Protein AF-A0A443SLE8-F1 (afdb_monomer_lite)

Organism: NCBI:txid299467

Radius of gyration: 18.81 Å; chains: 1; bounding box: 43×38×58 Å

Sequence (211 aa):
MFSLLVCVKYISLFGVLVFLNLFGDYLLTLSPVNDKILAFRAVGDNATHGAIAAISWFMVSVLKHAPLFDKTSLTNCSLCLIFACIIDVDHFIAARSFNLKDAVRLNARPPLHCTSVILALILLMFIVAVFFVNLKVITISCLLFVAVITHHLRDALRRGLWIYPFTDELPITYSLYLCLLFVIPLFVFTVHEYFSKTSYELTNRIDNYIV

pLDDT: mean 94.29, std 5.64, range [54.34, 98.75]

Foldseek 3Di:
DDDPVLVVVLVVLLVVLVVLLVVLVVLCPDDCPDPVSLVSNVVSNLQSLLQLLLSLLLNLCSVVVHPVPDPVNNVLSNLLSVLLSVLLVLLCVQLVHPDSVSSVPDPDDRPSQQLQVQLVVLVVQCVVCLVVLPLVSVSVSLSNCSSSVLNNLSVLCPFAGHHPPPDGHHHDDPVNSSVCSSCSSVVSSVSSVVSVVVSVVVVVVVVVVVD

Structure (mmCIF, N/CA/C/O backbone):
data_AF-A0A443SLE8-F1
#
_entry.id   AF-A0A443SLE8-F1
#
loop_
_atom_site.group_PDB
_atom_site.id
_atom_site.type_symbol
_atom_site.label_atom_id
_atom_site.label_alt_id
_atom_site.label_comp_id
_atom_site.label_asym_id
_atom_site.label_entity_id
_atom_site.label_seq_id
_atom_site.pdbx_PDB_ins_code
_atom_site.Cartn_x
_atom_site.Cartn_y
_atom_site.Cartn_z
_atom_site.occupancy
_atom_site.B_iso_or_equiv
_atom_site.auth_seq_id
_atom_site.auth_comp_id
_atom_site.auth_asym_id
_atom_site.auth_atom_id
_atom_site.pdbx_PDB_model_num
ATOM 1 N N . MET A 1 1 ? -19.937 12.260 11.735 1.00 62.41 1 MET A N 1
ATOM 2 C CA . MET A 1 1 ? -19.756 13.307 10.705 1.00 62.41 1 MET A CA 1
ATOM 3 C C . MET A 1 1 ? -18.284 13.685 10.696 1.00 62.41 1 MET A C 1
ATOM 5 O O . MET A 1 1 ? -17.771 13.978 11.770 1.00 62.41 1 MET A O 1
ATOM 9 N N . PHE A 1 2 ? -17.587 13.605 9.557 1.00 82.00 2 PHE A N 1
ATOM 10 C CA . PHE A 1 2 ? -16.185 14.034 9.499 1.00 82.00 2 PHE A CA 1
ATOM 11 C C . PHE A 1 2 ? -16.097 15.544 9.722 1.00 82.00 2 PHE A C 1
ATOM 13 O O . PHE A 1 2 ? -16.915 16.300 9.199 1.00 82.00 2 PHE A O 1
ATOM 20 N N . SER A 1 3 ? -15.120 15.984 10.513 1.00 90.88 3 SER A N 1
ATOM 21 C CA . SER A 1 3 ? -14.863 17.414 10.662 1.00 90.88 3 SER A CA 1
ATOM 22 C C . SER A 1 3 ? -14.240 17.965 9.380 1.00 90.88 3 SER A C 1
ATOM 24 O O . SER A 1 3 ? -13.520 17.254 8.675 1.00 90.88 3 SER A O 1
ATOM 26 N N . LEU A 1 4 ? -14.460 19.254 9.102 1.00 91.75 4 LEU A N 1
ATOM 27 C CA . LEU A 1 4 ? -13.829 19.945 7.972 1.00 91.75 4 LEU A CA 1
ATOM 28 C C . LEU A 1 4 ? -12.306 19.727 7.959 1.00 91.75 4 LEU A C 1
ATOM 30 O O . LEU A 1 4 ? -11.719 19.478 6.912 1.00 91.75 4 LEU A O 1
ATOM 34 N N . LEU A 1 5 ? -11.679 19.737 9.139 1.00 92.31 5 LEU A N 1
ATOM 35 C CA . LEU A 1 5 ? -10.248 19.498 9.299 1.00 92.31 5 LEU A CA 1
ATOM 36 C C . LEU A 1 5 ? -9.814 18.096 8.834 1.00 92.31 5 LEU A C 1
ATOM 38 O O . LEU A 1 5 ? -8.750 17.966 8.231 1.00 92.31 5 LEU A O 1
ATOM 42 N N . VAL A 1 6 ? -10.607 17.051 9.099 1.00 93.88 6 VAL A N 1
ATOM 43 C CA . VAL A 1 6 ? -10.314 15.689 8.614 1.00 93.88 6 VAL A CA 1
ATOM 44 C C . VAL A 1 6 ? -10.419 15.629 7.096 1.00 93.88 6 VAL A C 1
ATOM 46 O O . VAL A 1 6 ? -9.511 15.100 6.459 1.00 93.88 6 VAL A O 1
ATOM 49 N N . CYS A 1 7 ? -11.458 16.232 6.512 1.00 94.69 7 CYS A N 1
ATOM 50 C CA . CYS A 1 7 ? -11.614 16.294 5.059 1.00 94.69 7 CYS A CA 1
ATOM 51 C C . CYS A 1 7 ? -10.432 17.010 4.393 1.00 94.69 7 CYS A C 1
ATOM 53 O O . CYS A 1 7 ? -9.876 16.493 3.427 1.00 94.69 7 CYS A O 1
ATOM 55 N N . VAL A 1 8 ? -9.998 18.153 4.940 1.00 96.06 8 VAL A N 1
ATOM 56 C CA . VAL A 1 8 ? -8.831 18.894 4.433 1.00 96.06 8 VAL A CA 1
ATOM 57 C C . VAL A 1 8 ? -7.575 18.025 4.485 1.00 96.06 8 VAL A C 1
ATOM 59 O O . VAL A 1 8 ? -6.920 17.862 3.461 1.00 96.06 8 VAL A O 1
ATOM 62 N N . LYS A 1 9 ? -7.268 17.398 5.630 1.00 95.62 9 LYS A N 1
ATOM 63 C CA . LYS A 1 9 ? -6.101 16.505 5.759 1.00 95.62 9 LYS A CA 1
ATOM 64 C C . LYS A 1 9 ? -6.155 15.343 4.765 1.00 95.62 9 LYS A C 1
ATOM 66 O O . LYS A 1 9 ? -5.145 15.035 4.139 1.00 95.62 9 LYS A O 1
ATOM 71 N N . TYR A 1 10 ? -7.320 14.718 4.609 1.00 96.69 10 TYR A N 1
ATOM 72 C CA . TYR A 1 10 ? -7.517 13.596 3.693 1.00 96.69 10 TYR A CA 1
ATOM 73 C C . TYR A 1 10 ? -7.272 14.000 2.233 1.00 96.69 10 TYR A C 1
ATOM 75 O O . TYR A 1 10 ? -6.515 13.338 1.526 1.00 96.69 10 TYR A O 1
ATOM 83 N N . ILE A 1 11 ? -7.854 15.124 1.801 1.00 97.50 11 ILE A N 1
ATOM 84 C CA . ILE A 1 11 ? -7.679 15.663 0.446 1.00 97.50 11 ILE A CA 1
ATOM 85 C C . ILE A 1 11 ? -6.221 16.078 0.210 1.00 97.50 11 ILE A C 1
ATOM 87 O O . ILE A 1 11 ? -5.668 15.779 -0.847 1.00 97.50 11 ILE A O 1
ATOM 91 N N . SER A 1 12 ? -5.567 16.713 1.188 1.00 97.44 12 SER A N 1
ATOM 92 C CA . SER A 1 12 ? -4.149 17.072 1.083 1.00 97.44 12 SER A CA 1
ATOM 93 C C . SER A 1 12 ? -3.258 15.840 0.915 1.00 97.44 12 SER A C 1
ATOM 95 O O . SER A 1 12 ? -2.402 15.831 0.033 1.00 97.44 12 SER A O 1
ATOM 97 N N . LEU A 1 13 ? -3.474 14.782 1.705 1.00 97.62 13 LEU A N 1
ATOM 98 C CA . LEU A 1 13 ? -2.724 13.527 1.576 1.00 97.62 13 LEU A CA 1
ATOM 99 C C . LEU A 1 13 ? -2.976 12.837 0.234 1.00 97.62 13 LEU A C 1
ATOM 101 O O . LEU A 1 13 ? -2.036 12.329 -0.375 1.00 97.62 13 LEU A O 1
ATOM 105 N N . PHE A 1 14 ? -4.209 12.878 -0.271 1.00 98.38 14 PHE A N 1
ATOM 106 C CA . PHE A 1 14 ? -4.501 12.391 -1.614 1.00 98.38 14 PHE A CA 1
ATOM 107 C C . PHE A 1 14 ? -3.754 13.191 -2.693 1.00 98.38 14 PHE A C 1
ATOM 109 O O . PHE A 1 14 ? -3.189 12.602 -3.611 1.00 98.38 14 PHE A O 1
ATOM 116 N N . GLY A 1 15 ? -3.659 14.517 -2.555 1.00 98.38 15 GLY A N 1
ATOM 117 C CA . GLY A 1 15 ? -2.821 15.346 -3.428 1.00 98.38 15 GLY A CA 1
ATOM 118 C C . GLY A 1 15 ? -1.345 14.924 -3.413 1.00 98.38 15 GLY A C 1
ATOM 119 O O . GLY A 1 15 ? -0.716 14.847 -4.469 1.00 98.38 15 GLY A O 1
ATOM 120 N N . VAL A 1 16 ? -0.807 14.567 -2.239 1.00 98.19 16 VAL A N 1
ATOM 121 C CA . VAL A 1 16 ? 0.555 14.014 -2.110 1.00 98.19 16 VAL A CA 1
ATOM 122 C C . VAL A 1 16 ? 0.681 12.663 -2.823 1.00 98.19 16 VAL A C 1
ATOM 124 O O . VAL A 1 16 ? 1.673 12.447 -3.518 1.00 98.19 16 VAL A O 1
ATOM 127 N N . LEU A 1 17 ? -0.315 11.774 -2.720 1.00 97.69 17 LEU A N 1
ATOM 128 C CA . LEU A 1 17 ? -0.326 10.507 -3.465 1.00 97.69 17 LEU A CA 1
ATOM 129 C C . LEU A 1 17 ? -0.305 10.728 -4.979 1.00 97.69 17 LEU A C 1
ATOM 131 O O . LEU A 1 17 ? 0.437 10.041 -5.681 1.00 97.69 17 LEU A O 1
ATOM 135 N N . VAL A 1 18 ? -1.090 11.679 -5.492 1.00 97.94 18 VAL A N 1
ATOM 136 C CA . VAL A 1 18 ? -1.093 12.017 -6.924 1.00 97.94 18 VAL A CA 1
ATOM 137 C C . VAL A 1 18 ? 0.287 12.510 -7.355 1.00 97.94 18 VAL A C 1
ATOM 139 O O . VAL A 1 18 ? 0.823 12.029 -8.351 1.00 97.94 18 VAL A O 1
ATOM 142 N N . PHE A 1 19 ? 0.892 13.418 -6.586 1.00 97.69 19 PHE A N 1
ATOM 143 C CA . PHE A 1 19 ? 2.236 13.918 -6.873 1.00 97.69 19 PHE A CA 1
ATOM 144 C C . PHE A 1 19 ? 3.287 12.798 -6.881 1.00 97.69 19 PHE A C 1
ATOM 146 O O . PHE A 1 19 ? 4.071 12.704 -7.823 1.00 97.69 19 PHE A O 1
ATOM 153 N N . LEU A 1 20 ? 3.284 11.923 -5.870 1.00 96.69 20 LEU A N 1
ATOM 154 C CA . LEU A 1 20 ? 4.219 10.797 -5.786 1.00 96.69 20 LEU A CA 1
ATOM 155 C C . LEU A 1 20 ? 4.063 9.822 -6.949 1.00 96.69 20 LEU A C 1
ATOM 157 O O . LEU A 1 20 ? 5.065 9.333 -7.461 1.00 96.69 20 LEU A O 1
ATOM 161 N N . ASN A 1 21 ? 2.830 9.574 -7.392 1.00 95.19 21 ASN A N 1
ATOM 162 C CA . ASN A 1 21 ? 2.582 8.744 -8.565 1.00 95.19 21 ASN A CA 1
ATOM 163 C C . ASN A 1 21 ? 3.185 9.347 -9.828 1.00 95.19 21 ASN A C 1
ATOM 165 O O . ASN A 1 21 ? 3.953 8.674 -10.508 1.00 95.19 21 ASN A O 1
ATOM 169 N N . LEU A 1 22 ? 2.908 10.625 -10.095 1.00 96.44 22 LEU A N 1
ATOM 170 C CA . LEU A 1 22 ? 3.474 11.326 -11.248 1.00 96.44 22 LEU A CA 1
ATOM 171 C C . LEU A 1 22 ? 5.007 11.345 -11.202 1.00 96.44 22 LEU A C 1
ATOM 173 O O . LEU A 1 22 ? 5.662 11.175 -12.229 1.00 96.44 22 LEU A O 1
ATOM 177 N N . PHE A 1 23 ? 5.585 11.522 -10.013 1.00 95.50 23 PHE A N 1
ATOM 178 C CA . PHE A 1 23 ? 7.030 11.480 -9.825 1.00 95.50 23 PHE A CA 1
ATOM 179 C C . PHE A 1 23 ? 7.611 10.084 -10.092 1.00 95.50 23 PHE A C 1
ATOM 181 O O . PHE A 1 23 ? 8.580 9.967 -10.840 1.00 95.50 23 PHE A O 1
ATOM 188 N N . GLY A 1 24 ? 7.015 9.025 -9.538 1.00 95.81 24 GLY A N 1
ATOM 189 C CA . GLY A 1 24 ? 7.440 7.648 -9.797 1.00 95.81 24 GLY A CA 1
ATOM 190 C C . GLY A 1 24 ? 7.325 7.275 -11.277 1.00 95.81 24 GLY A C 1
ATOM 191 O O . GLY A 1 24 ? 8.238 6.678 -11.844 1.00 95.81 24 GLY A O 1
ATOM 192 N N . ASP A 1 25 ? 6.251 7.704 -11.939 1.00 95.12 25 ASP A N 1
ATOM 193 C CA . ASP A 1 25 ? 6.052 7.489 -13.375 1.00 95.12 25 ASP A CA 1
ATOM 194 C C . ASP A 1 25 ? 7.114 8.226 -14.197 1.00 95.12 25 ASP A C 1
ATOM 196 O O . ASP A 1 25 ? 7.692 7.650 -15.120 1.00 95.12 25 ASP A O 1
ATOM 200 N N . TYR A 1 26 ? 7.458 9.459 -13.812 1.00 94.62 26 TYR A N 1
ATOM 201 C CA . TYR A 1 26 ? 8.565 10.192 -14.419 1.00 94.62 26 TYR A CA 1
ATOM 202 C C . TYR A 1 26 ? 9.897 9.440 -14.285 1.00 94.62 26 TYR A C 1
ATOM 204 O O . TYR A 1 26 ? 10.611 9.299 -15.281 1.00 94.62 26 TYR A O 1
ATOM 212 N N . LEU A 1 27 ? 10.221 8.883 -13.109 1.00 93.56 27 LEU A N 1
ATOM 213 C CA . LEU A 1 27 ? 11.439 8.078 -12.930 1.00 93.56 27 LEU A CA 1
ATOM 214 C C . LEU A 1 27 ? 11.497 6.904 -13.913 1.00 93.56 27 LEU A C 1
ATOM 216 O O . LEU A 1 27 ? 12.553 6.606 -14.474 1.00 93.56 27 LEU A O 1
ATOM 220 N N . LEU A 1 28 ? 10.361 6.264 -14.178 1.00 92.75 28 LEU A N 1
ATOM 221 C CA . LEU A 1 28 ? 10.275 5.140 -15.104 1.00 92.75 28 LEU A CA 1
ATOM 222 C C . LEU A 1 28 ? 10.485 5.534 -16.569 1.00 92.75 28 LEU A C 1
ATOM 224 O O . LEU A 1 28 ? 10.918 4.675 -17.342 1.00 92.75 28 LEU A O 1
ATOM 228 N N . THR A 1 29 ? 10.252 6.795 -16.944 1.00 93.19 29 THR A N 1
ATOM 229 C CA . THR A 1 29 ? 10.525 7.295 -18.308 1.00 93.19 29 THR A CA 1
ATOM 230 C C . THR A 1 29 ? 12.016 7.452 -18.616 1.00 93.19 29 THR A C 1
ATOM 232 O O . THR A 1 29 ? 12.399 7.523 -19.784 1.00 93.19 29 THR A O 1
ATOM 235 N N . LEU A 1 30 ? 12.879 7.468 -17.595 1.00 91.31 30 LEU A N 1
ATOM 236 C CA . LEU A 1 30 ? 14.323 7.573 -17.783 1.00 91.31 30 LEU A CA 1
ATOM 237 C C . LEU A 1 30 ? 14.855 6.343 -18.538 1.00 91.31 30 LEU A C 1
ATOM 239 O O . LEU A 1 30 ? 14.606 5.200 -18.154 1.00 91.31 30 LEU A O 1
ATOM 243 N N . SER A 1 31 ? 15.621 6.559 -19.608 1.00 88.44 31 SER A N 1
ATOM 244 C CA . SER A 1 31 ? 16.210 5.455 -20.376 1.00 88.44 31 SER A CA 1
ATOM 245 C C . SER A 1 31 ? 17.274 4.716 -19.544 1.00 88.44 31 SER A C 1
ATOM 247 O O . SER A 1 31 ? 18.153 5.372 -18.979 1.00 88.44 31 SER A O 1
ATOM 249 N N . PRO A 1 32 ? 17.257 3.370 -19.452 1.00 87.06 32 PRO A N 1
ATOM 250 C CA . PRO A 1 32 ? 18.233 2.592 -18.685 1.00 87.06 32 PRO A CA 1
ATOM 251 C C . PRO A 1 32 ? 19.562 2.451 -19.441 1.00 87.06 32 PRO A C 1
ATOM 253 O O . PRO A 1 32 ? 19.997 1.348 -19.764 1.00 87.06 32 PRO A O 1
ATOM 256 N N . VAL A 1 33 ? 20.217 3.576 -19.730 1.00 90.00 33 VAL A N 1
ATOM 257 C CA . VAL A 1 33 ? 21.470 3.631 -20.507 1.00 90.00 33 VAL A CA 1
ATOM 258 C C . VAL A 1 33 ? 22.644 2.951 -19.797 1.00 90.00 33 VAL A C 1
ATOM 260 O O . VAL A 1 33 ? 23.622 2.579 -20.436 1.00 90.00 33 VAL A O 1
ATOM 263 N N . ASN A 1 34 ? 22.567 2.792 -18.474 1.00 93.00 34 ASN A N 1
ATOM 264 C CA . ASN A 1 34 ? 23.550 2.069 -17.678 1.00 93.00 34 ASN A CA 1
ATOM 265 C C . ASN A 1 34 ? 22.921 1.462 -16.413 1.00 93.00 34 ASN A C 1
ATOM 267 O O . ASN A 1 34 ? 21.786 1.770 -16.039 1.00 93.00 34 ASN A O 1
ATOM 271 N N . ASP A 1 35 ? 23.708 0.638 -15.726 1.00 91.62 35 ASP A N 1
ATOM 272 C CA . ASP A 1 35 ? 23.292 -0.107 -14.534 1.00 91.62 35 ASP A CA 1
ATOM 273 C C . ASP A 1 35 ? 22.887 0.795 -13.365 1.00 91.62 35 ASP A C 1
ATOM 275 O O . ASP A 1 35 ? 21.994 0.441 -12.600 1.00 91.62 35 ASP A O 1
ATOM 279 N N . LYS A 1 36 ? 23.501 1.978 -13.238 1.00 92.38 36 LYS A N 1
ATOM 280 C CA . LYS A 1 36 ? 23.163 2.936 -12.176 1.00 92.38 36 LYS A CA 1
ATOM 281 C C . LYS A 1 36 ? 21.778 3.531 -12.399 1.00 92.38 36 LYS A C 1
ATOM 283 O O . LYS A 1 36 ? 21.006 3.634 -11.453 1.00 92.38 36 LYS A O 1
ATOM 288 N N . ILE A 1 37 ? 21.448 3.889 -13.640 1.00 93.12 37 ILE A N 1
ATOM 289 C CA . ILE A 1 37 ? 20.122 4.414 -13.986 1.00 93.12 37 ILE A CA 1
ATOM 290 C C . ILE A 1 37 ? 19.073 3.303 -13.876 1.00 93.12 37 ILE A C 1
ATOM 292 O O . ILE A 1 37 ? 17.988 3.550 -13.361 1.00 93.12 37 ILE A O 1
ATOM 296 N N . LEU A 1 38 ? 19.399 2.068 -14.274 1.00 93.62 38 LEU A N 1
ATOM 297 C CA . LEU A 1 38 ? 18.521 0.916 -14.052 1.00 93.62 38 LEU A CA 1
ATOM 298 C C . LEU A 1 38 ? 18.224 0.703 -12.558 1.00 93.62 38 LEU A C 1
ATOM 300 O O . LEU A 1 38 ? 17.063 0.545 -12.188 1.00 93.62 38 LEU A O 1
ATOM 304 N N . ALA A 1 39 ? 19.253 0.758 -11.707 1.00 93.75 39 ALA A N 1
ATOM 305 C CA . ALA A 1 39 ? 19.104 0.678 -10.257 1.00 93.75 39 ALA A CA 1
ATOM 306 C C . ALA A 1 39 ? 18.272 1.818 -9.687 1.00 93.75 39 ALA A C 1
ATOM 308 O O . ALA A 1 39 ? 17.357 1.573 -8.907 1.00 93.75 39 ALA A O 1
ATOM 309 N N . PHE A 1 40 ? 18.530 3.047 -10.122 1.00 94.69 40 PHE A N 1
ATOM 310 C CA . PHE A 1 40 ? 17.763 4.204 -9.686 1.00 94.69 40 PHE A CA 1
ATOM 311 C C . PHE A 1 40 ? 16.276 4.084 -10.042 1.00 94.69 40 PHE A C 1
ATOM 313 O O . PHE A 1 40 ? 15.428 4.373 -9.204 1.00 94.69 40 PHE A O 1
ATOM 320 N N . ARG A 1 41 ? 15.953 3.588 -11.244 1.00 95.00 41 ARG A N 1
ATOM 321 C CA . ARG A 1 41 ? 14.569 3.322 -11.665 1.00 95.00 41 ARG A CA 1
ATOM 322 C C . ARG A 1 41 ? 13.908 2.255 -10.803 1.00 95.00 41 ARG A C 1
ATOM 324 O O . ARG A 1 41 ? 12.826 2.497 -10.290 1.00 95.00 41 ARG A O 1
ATOM 331 N N . ALA A 1 42 ? 14.558 1.105 -10.630 1.00 94.62 42 ALA A N 1
ATOM 332 C CA . ALA A 1 42 ? 13.991 -0.011 -9.874 1.00 94.62 42 ALA A CA 1
ATOM 333 C C . ALA A 1 42 ? 13.798 0.335 -8.388 1.00 94.62 42 ALA A C 1
ATOM 335 O O . ALA A 1 42 ? 12.739 0.087 -7.822 1.00 94.62 42 ALA A O 1
ATOM 336 N N . VAL A 1 43 ? 14.797 0.968 -7.765 1.00 95.62 43 VAL A N 1
ATOM 337 C CA . VAL A 1 43 ? 14.707 1.428 -6.371 1.00 95.62 43 VAL A CA 1
ATOM 338 C C . VAL A 1 43 ? 13.670 2.539 -6.234 1.00 95.62 43 VAL A C 1
ATOM 340 O O . VAL A 1 43 ? 12.914 2.542 -5.269 1.00 95.62 43 VAL A O 1
ATOM 343 N N . GLY A 1 44 ? 13.614 3.468 -7.190 1.00 96.81 44 GLY A N 1
ATOM 344 C CA . GLY A 1 44 ? 12.642 4.558 -7.199 1.00 96.81 44 GLY A CA 1
ATOM 345 C C . GLY A 1 44 ? 11.200 4.075 -7.346 1.00 96.81 44 GLY A C 1
ATOM 346 O O . GLY A 1 44 ? 10.324 4.566 -6.636 1.00 96.81 44 GLY A O 1
ATOM 347 N N . ASP A 1 45 ? 10.950 3.092 -8.212 1.00 96.12 45 ASP A N 1
ATOM 348 C CA . ASP A 1 45 ? 9.619 2.503 -8.387 1.00 96.12 45 ASP A CA 1
ATOM 349 C C . ASP A 1 45 ? 9.190 1.753 -7.121 1.00 96.12 45 ASP A C 1
ATOM 351 O O . ASP A 1 45 ? 8.145 2.065 -6.552 1.00 96.12 45 ASP A O 1
ATOM 355 N N . ASN A 1 46 ? 10.055 0.886 -6.580 1.00 97.81 46 ASN A N 1
ATOM 356 C CA . ASN A 1 46 ? 9.779 0.163 -5.336 1.00 97.81 46 ASN A CA 1
ATOM 357 C C . ASN A 1 46 ? 9.554 1.122 -4.143 1.00 97.81 46 ASN A C 1
ATOM 359 O O . ASN A 1 46 ? 8.590 1.002 -3.385 1.00 97.81 46 ASN A O 1
ATOM 363 N N . ALA A 1 47 ? 10.377 2.170 -4.020 1.00 98.19 47 ALA A N 1
ATOM 364 C CA . ALA A 1 47 ? 10.173 3.215 -3.016 1.00 98.19 47 ALA A CA 1
ATOM 365 C C . ALA A 1 47 ? 8.840 3.960 -3.211 1.00 98.19 47 ALA A C 1
ATOM 367 O O . ALA A 1 47 ? 8.205 4.343 -2.225 1.00 98.19 47 ALA A O 1
ATOM 368 N N . THR A 1 48 ? 8.391 4.138 -4.458 1.00 98.25 48 THR A N 1
ATOM 369 C CA . THR A 1 48 ? 7.084 4.730 -4.771 1.00 98.25 48 THR A CA 1
ATOM 370 C C . THR A 1 48 ? 5.946 3.817 -4.310 1.00 98.25 48 THR A C 1
ATOM 372 O O . THR A 1 48 ? 5.029 4.306 -3.647 1.00 98.25 48 THR A O 1
ATOM 375 N N . HIS A 1 49 ? 6.023 2.503 -4.559 1.00 98.38 49 HIS A N 1
ATOM 376 C CA . HIS A 1 49 ? 5.060 1.527 -4.024 1.00 98.38 49 HIS A CA 1
ATOM 377 C C . HIS A 1 49 ? 4.981 1.600 -2.492 1.00 98.38 49 HIS A C 1
ATOM 379 O O . HIS A 1 49 ? 3.893 1.759 -1.927 1.00 98.38 49 HIS A O 1
ATOM 385 N N . GLY A 1 50 ? 6.136 1.579 -1.821 1.00 98.62 50 GLY A N 1
ATOM 386 C CA . GLY A 1 50 ? 6.231 1.718 -0.368 1.00 98.62 50 GLY A CA 1
ATOM 387 C C . GLY A 1 50 ? 5.614 3.016 0.163 1.00 98.62 50 GLY A C 1
ATOM 388 O O . GLY A 1 50 ? 4.822 2.996 1.110 1.00 98.62 50 GLY A O 1
ATOM 389 N N . ALA A 1 51 ? 5.935 4.153 -0.457 1.00 98.69 51 ALA A N 1
ATOM 390 C CA . ALA A 1 51 ? 5.426 5.460 -0.047 1.00 98.69 51 ALA A CA 1
ATOM 391 C C . ALA A 1 51 ? 3.904 5.577 -0.229 1.00 98.69 51 ALA A C 1
ATOM 393 O O . ALA A 1 51 ? 3.217 6.077 0.666 1.00 98.69 51 ALA A O 1
ATOM 394 N N . ILE A 1 52 ? 3.365 5.081 -1.349 1.00 98.62 52 ILE A N 1
ATOM 395 C CA . ILE A 1 52 ? 1.919 5.072 -1.610 1.00 98.62 52 ILE A CA 1
ATOM 396 C C . ILE A 1 52 ? 1.190 4.250 -0.546 1.00 98.62 52 ILE A C 1
ATOM 398 O O . ILE A 1 52 ? 0.202 4.730 0.018 1.00 98.62 52 ILE A O 1
ATOM 402 N N . ALA A 1 53 ? 1.681 3.052 -0.223 1.00 98.69 53 ALA A N 1
ATOM 403 C CA . ALA A 1 53 ? 1.080 2.205 0.804 1.00 98.69 53 ALA A CA 1
ATOM 404 C C . ALA A 1 53 ? 1.124 2.863 2.195 1.00 98.69 53 ALA A C 1
ATOM 406 O O . ALA A 1 53 ? 0.120 2.874 2.916 1.00 98.69 53 ALA A O 1
ATOM 407 N N . ALA A 1 54 ? 2.263 3.459 2.563 1.00 98.69 54 ALA A N 1
ATOM 408 C CA . ALA A 1 54 ? 2.438 4.148 3.840 1.00 98.69 54 ALA A CA 1
ATOM 409 C C . ALA A 1 54 ? 1.481 5.337 3.995 1.00 98.69 54 ALA A C 1
ATOM 411 O O . ALA A 1 54 ? 0.805 5.467 5.016 1.00 98.69 54 ALA A O 1
ATOM 412 N N . ILE A 1 55 ? 1.385 6.188 2.970 1.00 98.38 55 ILE A N 1
ATOM 413 C CA . ILE A 1 55 ? 0.500 7.359 2.983 1.00 98.38 55 ILE A CA 1
ATOM 414 C C . ILE A 1 55 ? -0.967 6.930 2.942 1.00 98.38 55 ILE A C 1
ATOM 416 O O . ILE A 1 55 ? -1.787 7.517 3.648 1.00 98.38 55 ILE A O 1
ATOM 420 N N . SER A 1 56 ? -1.299 5.870 2.202 1.00 98.50 56 SER A N 1
ATOM 421 C CA . SER A 1 56 ? -2.651 5.300 2.193 1.00 98.50 56 SER A CA 1
ATOM 422 C C . SER A 1 56 ? -3.075 4.845 3.591 1.00 98.50 56 SER A C 1
ATOM 424 O O . SER A 1 56 ? -4.200 5.112 4.011 1.00 98.50 56 SER A O 1
ATOM 426 N N . TRP A 1 57 ? -2.175 4.234 4.371 1.00 98.38 57 TRP A N 1
ATOM 427 C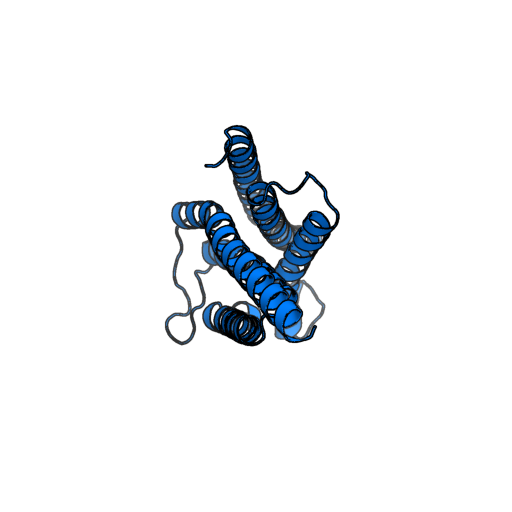 CA . TRP A 1 57 ? -2.475 3.942 5.774 1.00 98.38 57 TRP A CA 1
ATOM 428 C C . TRP A 1 57 ? -2.518 5.197 6.648 1.00 98.38 57 TRP A C 1
ATOM 430 O O . TRP A 1 57 ? -3.369 5.313 7.529 1.00 98.38 57 TRP A O 1
ATOM 440 N N . PHE A 1 58 ? -1.656 6.180 6.394 1.00 97.88 58 PHE A N 1
ATOM 441 C CA . PHE A 1 58 ? -1.705 7.443 7.124 1.00 97.88 58 PHE A CA 1
ATOM 442 C C . PHE A 1 58 ? -3.056 8.155 6.951 1.00 97.88 58 PHE A C 1
ATOM 444 O O . PHE A 1 58 ? -3.588 8.723 7.906 1.00 97.88 58 PHE A O 1
ATOM 451 N N . MET A 1 59 ? -3.669 8.041 5.770 1.00 97.94 59 MET A N 1
ATOM 452 C CA . MET A 1 59 ? -5.039 8.489 5.519 1.00 97.94 59 MET A CA 1
ATOM 453 C C . MET A 1 59 ? -6.059 7.736 6.390 1.00 97.94 59 MET A C 1
ATOM 455 O O . MET A 1 59 ? -6.944 8.375 6.959 1.00 97.94 59 MET A O 1
ATOM 459 N N . VAL A 1 60 ? -5.906 6.420 6.593 1.00 97.62 60 VAL A N 1
ATOM 460 C CA . VAL A 1 60 ? -6.720 5.648 7.559 1.00 97.62 60 VAL A CA 1
ATOM 461 C C . VAL A 1 60 ? -6.558 6.199 8.981 1.00 97.62 60 VAL A C 1
ATOM 463 O O . VAL A 1 60 ? -7.549 6.377 9.688 1.00 97.62 60 VAL A O 1
ATOM 466 N N . SER A 1 61 ? -5.333 6.512 9.410 1.00 96.25 61 SER A N 1
ATOM 467 C CA . SER A 1 61 ? -5.077 7.099 10.734 1.00 96.25 61 SER A CA 1
ATOM 468 C C . SER A 1 61 ? -5.736 8.474 10.907 1.00 96.25 61 SER A C 1
ATOM 470 O O . SER A 1 61 ? -6.303 8.756 11.964 1.00 96.25 61 SER A O 1
ATOM 472 N N . VAL A 1 62 ? -5.727 9.313 9.863 1.00 95.50 62 VAL A N 1
ATOM 473 C CA . VAL A 1 62 ? -6.433 10.606 9.855 1.00 95.50 62 VAL A CA 1
ATOM 474 C C . VAL A 1 62 ? -7.943 10.419 10.029 1.00 95.50 62 VAL A C 1
ATOM 476 O O . VAL A 1 62 ? -8.553 11.150 10.811 1.00 95.50 62 VAL A O 1
ATOM 479 N N . LEU A 1 63 ? -8.540 9.429 9.357 1.00 95.56 63 LEU A N 1
ATOM 480 C CA . LEU A 1 63 ? -9.969 9.110 9.489 1.00 95.56 63 LEU A CA 1
ATOM 481 C C . LEU A 1 63 ? -10.332 8.613 10.896 1.00 95.56 63 LEU A C 1
ATOM 483 O O . LEU A 1 63 ? -11.413 8.920 11.394 1.00 95.56 63 LEU A O 1
ATOM 487 N N . LYS A 1 64 ? -9.411 7.913 11.568 1.00 93.50 64 LYS A N 1
ATOM 488 C CA . LYS A 1 64 ? -9.548 7.484 12.973 1.00 93.50 64 LYS A CA 1
ATOM 489 C C . LYS A 1 64 ? -9.374 8.608 13.991 1.00 93.50 64 LYS A C 1
ATOM 491 O O . LYS A 1 64 ? -9.415 8.343 15.188 1.00 93.50 64 LYS A O 1
ATOM 496 N N . HIS A 1 65 ? -9.144 9.844 13.543 1.00 91.00 65 HIS A N 1
ATOM 497 C CA . HIS A 1 65 ? -8.797 10.969 14.412 1.00 91.00 65 HIS A CA 1
ATOM 498 C C . HIS A 1 65 ? -7.556 10.705 15.282 1.00 91.00 65 HIS A C 1
ATOM 500 O O . HIS A 1 65 ? -7.395 11.321 16.338 1.00 91.00 65 HIS A O 1
ATOM 506 N N . ALA A 1 66 ? -6.665 9.812 14.842 1.00 84.19 66 ALA A N 1
ATOM 507 C CA . ALA A 1 66 ? -5.431 9.545 15.558 1.00 84.19 66 ALA A CA 1
ATOM 508 C C . ALA A 1 66 ? -4.551 10.813 15.565 1.00 84.19 66 ALA A C 1
ATOM 510 O O . ALA A 1 66 ? -4.529 11.553 14.568 1.00 84.19 66 ALA A O 1
ATOM 511 N N . PRO A 1 67 ? -3.832 11.104 16.665 1.00 84.19 67 PRO A N 1
ATOM 512 C CA . PRO A 1 67 ? -2.865 12.191 16.682 1.00 84.19 67 PRO A CA 1
ATOM 513 C C . PRO A 1 67 ? -1.863 12.039 15.534 1.00 84.19 67 PRO A C 1
ATOM 515 O O . PRO A 1 67 ? -1.412 10.940 15.217 1.00 84.19 67 PRO A O 1
ATOM 518 N N . LEU A 1 68 ? -1.500 13.155 14.899 1.00 77.69 68 LEU A N 1
ATOM 519 C CA . LEU A 1 68 ? -0.463 13.121 13.872 1.00 77.69 68 LEU A CA 1
ATOM 520 C C . LEU A 1 68 ? 0.823 12.578 14.505 1.00 77.69 68 LEU A C 1
ATOM 522 O O . LEU A 1 68 ? 1.243 13.067 15.551 1.00 77.69 68 LEU A O 1
ATOM 526 N N . PHE A 1 69 ? 1.434 11.590 13.853 1.00 83.81 69 PHE A N 1
ATOM 527 C CA . PHE A 1 69 ? 2.683 10.964 14.293 1.00 83.81 69 PHE A CA 1
ATOM 528 C C . PHE A 1 69 ? 2.600 10.199 15.626 1.00 83.81 69 PHE A C 1
ATOM 530 O O . PHE A 1 69 ? 3.621 10.015 16.288 1.00 83.81 69 PHE A O 1
ATOM 537 N N . ASP A 1 70 ? 1.423 9.699 16.022 1.00 91.94 70 ASP A N 1
ATOM 538 C CA . ASP A 1 70 ? 1.367 8.736 17.124 1.00 91.94 70 ASP A CA 1
ATOM 539 C C . ASP A 1 70 ? 2.143 7.448 16.778 1.00 91.94 70 ASP A C 1
ATOM 541 O O . ASP A 1 70 ? 2.247 7.038 15.616 1.00 91.94 70 ASP A O 1
ATOM 545 N N . LYS A 1 71 ? 2.697 6.791 17.804 1.00 94.06 71 LYS A N 1
ATOM 546 C CA . LYS A 1 71 ? 3.565 5.614 17.638 1.00 94.06 71 LYS A CA 1
ATOM 547 C C . LYS A 1 71 ? 2.884 4.481 16.866 1.00 94.06 71 LYS A C 1
ATOM 549 O O . LYS A 1 71 ? 3.544 3.807 16.074 1.00 94.06 71 LYS A O 1
ATOM 554 N N . THR A 1 72 ? 1.592 4.252 17.089 1.00 93.62 72 THR A N 1
ATOM 555 C CA . THR A 1 72 ? 0.845 3.169 16.439 1.00 93.62 72 THR A CA 1
ATOM 556 C C . THR A 1 72 ? 0.627 3.484 14.966 1.00 93.62 72 THR A C 1
ATOM 558 O O . THR A 1 72 ? 0.880 2.628 14.119 1.00 93.62 72 THR A O 1
ATOM 561 N N . SER A 1 73 ? 0.227 4.715 14.641 1.00 93.81 73 SER A N 1
ATOM 562 C CA . SER A 1 73 ? 0.111 5.182 13.258 1.00 93.81 73 SER A CA 1
ATOM 563 C C . SER A 1 73 ? 1.447 5.095 12.526 1.00 93.81 73 SER A C 1
ATOM 565 O O . SER A 1 73 ? 1.502 4.493 11.458 1.00 93.81 73 SER A O 1
ATOM 567 N N . LEU A 1 74 ? 2.542 5.573 13.127 1.00 96.12 74 LEU A N 1
ATOM 568 C CA . LEU A 1 74 ? 3.881 5.471 12.536 1.00 96.12 74 LEU A CA 1
ATOM 569 C C . LEU A 1 74 ? 4.314 4.024 12.306 1.00 96.12 74 LEU A C 1
ATOM 571 O O . LEU A 1 74 ? 4.835 3.702 11.242 1.00 96.12 74 LEU A O 1
ATOM 575 N N . THR A 1 75 ? 4.073 3.145 13.280 1.00 97.44 75 THR A N 1
ATOM 576 C CA . THR A 1 75 ? 4.390 1.716 13.149 1.00 97.44 75 THR A CA 1
ATOM 577 C C . THR A 1 75 ? 3.619 1.106 11.985 1.00 97.44 75 THR A C 1
ATOM 579 O O . THR A 1 75 ? 4.203 0.429 11.145 1.00 97.44 75 THR A O 1
ATOM 582 N N . ASN A 1 76 ? 2.324 1.390 11.890 1.00 97.38 76 ASN A N 1
ATOM 583 C CA . ASN A 1 76 ? 1.477 0.861 10.833 1.00 97.38 76 ASN A CA 1
ATOM 584 C C . ASN A 1 76 ? 1.840 1.417 9.444 1.00 97.38 76 ASN A C 1
ATOM 586 O O . ASN A 1 76 ? 1.908 0.652 8.487 1.00 97.38 76 ASN A O 1
ATOM 590 N N . CYS A 1 77 ? 2.144 2.714 9.326 1.00 98.19 77 CYS A N 1
ATOM 591 C CA . CYS A 1 77 ? 2.639 3.301 8.079 1.00 98.19 77 CYS A CA 1
ATOM 592 C C . CYS A 1 77 ? 3.956 2.646 7.635 1.00 98.19 77 CYS A C 1
ATOM 594 O O . CYS A 1 77 ? 4.097 2.290 6.466 1.00 98.19 77 CYS A O 1
ATOM 596 N N . SER A 1 78 ? 4.891 2.434 8.567 1.00 98.31 78 SER A N 1
ATOM 597 C CA . SER A 1 78 ? 6.155 1.739 8.298 1.00 98.31 78 SER A CA 1
ATOM 598 C C . SER A 1 78 ? 5.938 0.284 7.883 1.00 98.31 78 SER A C 1
ATOM 600 O O . SER A 1 78 ? 6.597 -0.191 6.964 1.00 98.31 78 SER A O 1
ATOM 602 N N . LEU A 1 79 ? 4.995 -0.425 8.511 1.00 98.56 79 LEU A N 1
ATOM 603 C CA . LEU A 1 79 ? 4.644 -1.791 8.115 1.00 98.56 79 LEU A CA 1
ATOM 604 C C . LEU A 1 79 ? 4.040 -1.835 6.709 1.00 98.56 79 LEU A C 1
ATOM 606 O O . LEU A 1 79 ? 4.456 -2.672 5.917 1.00 98.56 79 LEU A O 1
ATOM 610 N N . CYS A 1 80 ? 3.127 -0.921 6.363 1.00 98.19 80 CYS A N 1
ATOM 611 C CA . CYS A 1 80 ? 2.598 -0.817 4.999 1.00 98.19 80 CYS A CA 1
ATOM 612 C C . CYS A 1 80 ? 3.697 -0.555 3.967 1.00 98.19 80 CYS A C 1
ATOM 614 O O . CYS A 1 80 ? 3.693 -1.193 2.916 1.00 98.19 80 CYS A O 1
ATOM 616 N N . LEU A 1 81 ? 4.643 0.340 4.277 1.00 98.62 81 LEU A N 1
ATOM 617 C CA . LEU A 1 81 ? 5.811 0.590 3.431 1.00 98.62 81 LEU A CA 1
ATOM 618 C C . LEU A 1 81 ? 6.591 -0.701 3.194 1.00 98.62 81 LEU A C 1
ATOM 620 O O . LEU A 1 81 ? 6.824 -1.087 2.053 1.00 98.62 81 LEU A O 1
ATOM 624 N N . ILE A 1 82 ? 6.967 -1.381 4.279 1.00 98.62 82 ILE A N 1
ATOM 625 C CA . ILE A 1 82 ? 7.773 -2.602 4.226 1.00 98.62 82 ILE A CA 1
ATOM 626 C C . ILE A 1 82 ? 7.038 -3.700 3.456 1.00 98.62 82 ILE A C 1
ATOM 628 O O . ILE A 1 82 ? 7.632 -4.323 2.581 1.00 98.62 82 ILE A O 1
ATOM 632 N N . PHE A 1 83 ? 5.755 -3.927 3.741 1.00 98.62 83 PHE A N 1
ATOM 633 C CA . PHE A 1 83 ? 4.962 -4.943 3.055 1.00 98.62 83 PHE A CA 1
ATOM 634 C C . PHE A 1 83 ? 4.849 -4.669 1.560 1.00 98.62 83 PHE A C 1
ATOM 636 O O . PHE A 1 83 ? 5.031 -5.596 0.778 1.00 98.62 83 PHE A O 1
ATOM 643 N N . ALA A 1 84 ? 4.609 -3.420 1.157 1.00 98.50 84 ALA A N 1
ATOM 644 C CA . ALA A 1 84 ? 4.540 -3.070 -0.256 1.00 98.50 84 ALA A CA 1
ATOM 645 C C . ALA A 1 84 ? 5.893 -3.263 -0.952 1.00 98.50 84 ALA A C 1
ATOM 647 O O . ALA A 1 84 ? 5.914 -3.764 -2.073 1.00 98.50 84 ALA A O 1
ATOM 648 N N . CYS A 1 85 ? 7.005 -2.942 -0.281 1.00 98.19 85 CYS A N 1
ATOM 649 C CA . CYS A 1 85 ? 8.334 -3.127 -0.861 1.00 98.19 85 CYS A CA 1
ATOM 650 C C . CYS A 1 85 ? 8.791 -4.590 -0.933 1.00 98.19 85 CYS A C 1
ATOM 652 O O . CYS A 1 85 ? 9.589 -4.950 -1.799 1.00 98.19 85 CYS A O 1
ATOM 654 N N . ILE A 1 86 ? 8.324 -5.434 -0.007 1.00 97.38 86 ILE A N 1
ATOM 655 C CA . ILE A 1 86 ? 8.657 -6.865 0.026 1.00 97.38 86 ILE A CA 1
ATOM 656 C C . ILE A 1 86 ? 8.036 -7.614 -1.156 1.00 97.38 86 ILE A C 1
ATOM 658 O O . ILE A 1 86 ? 8.593 -8.629 -1.565 1.00 97.38 86 ILE A O 1
ATOM 662 N N . ILE A 1 87 ? 6.930 -7.125 -1.725 1.00 97.56 87 ILE A N 1
ATOM 663 C CA . ILE A 1 87 ? 6.296 -7.755 -2.892 1.00 97.56 87 ILE A CA 1
ATOM 664 C C . ILE A 1 87 ? 7.316 -7.892 -4.029 1.00 97.56 87 ILE A C 1
ATOM 666 O O . ILE A 1 87 ? 7.510 -9.000 -4.513 1.00 97.56 87 ILE A O 1
ATOM 670 N N . ASP A 1 88 ? 8.072 -6.832 -4.334 1.00 96.75 88 ASP A N 1
ATOM 671 C CA . ASP A 1 88 ? 9.094 -6.825 -5.394 1.00 96.75 88 ASP A CA 1
ATOM 672 C C . ASP A 1 88 ? 10.300 -7.735 -5.127 1.00 96.75 88 ASP A C 1
ATOM 674 O O . ASP A 1 88 ? 11.072 -8.037 -6.043 1.00 96.75 88 ASP A O 1
ATOM 678 N N . VAL A 1 89 ? 10.491 -8.211 -3.892 1.00 94.56 89 VAL A N 1
ATOM 679 C CA . VAL A 1 89 ? 11.561 -9.176 -3.588 1.00 94.56 89 VAL A CA 1
ATOM 680 C C . VAL A 1 89 ? 11.335 -10.489 -4.346 1.00 94.56 89 VAL A C 1
ATOM 682 O O . VAL A 1 89 ? 12.296 -11.201 -4.653 1.00 94.56 89 VAL A O 1
ATOM 685 N N . ASP A 1 90 ? 10.091 -10.792 -4.727 1.00 95.38 90 ASP A N 1
ATOM 686 C CA . ASP A 1 90 ? 9.767 -11.971 -5.524 1.00 95.38 90 ASP A CA 1
ATOM 687 C C . ASP A 1 90 ? 10.418 -11.980 -6.915 1.00 95.38 90 ASP A C 1
ATOM 689 O O . ASP A 1 90 ? 10.665 -13.063 -7.444 1.00 95.38 90 ASP A O 1
ATOM 693 N N . HIS A 1 91 ? 10.799 -10.823 -7.463 1.00 95.56 91 HIS A N 1
ATOM 694 C CA . HIS A 1 91 ? 11.544 -10.733 -8.715 1.00 95.56 91 HIS A CA 1
ATOM 695 C C . HIS A 1 91 ? 12.935 -11.359 -8.574 1.00 95.56 91 HIS A C 1
ATOM 697 O O . HIS A 1 91 ? 13.380 -12.105 -9.445 1.00 95.56 91 HIS A O 1
ATOM 703 N N . PHE A 1 92 ? 13.615 -11.132 -7.449 1.00 95.62 92 PHE A N 1
ATOM 704 C CA . PHE A 1 92 ? 14.912 -11.758 -7.174 1.00 95.62 92 PHE A CA 1
ATOM 705 C C . PHE A 1 92 ? 14.768 -13.270 -6.949 1.00 95.62 92 PHE A C 1
ATOM 707 O O . PHE A 1 92 ? 15.587 -14.059 -7.428 1.00 95.62 92 PHE A O 1
ATOM 714 N N . ILE A 1 93 ? 13.690 -13.691 -6.276 1.00 94.25 93 ILE A N 1
ATOM 715 C CA . ILE A 1 93 ? 13.379 -15.111 -6.049 1.00 94.25 93 ILE A CA 1
ATOM 716 C C . ILE A 1 93 ? 13.084 -15.814 -7.382 1.00 94.25 93 ILE A C 1
ATOM 718 O O . ILE A 1 93 ? 13.652 -16.871 -7.664 1.00 94.25 93 ILE A O 1
ATOM 722 N N . ALA A 1 94 ? 12.243 -15.217 -8.227 1.00 94.56 94 ALA A N 1
ATOM 723 C CA . ALA A 1 94 ? 11.889 -15.738 -9.544 1.00 94.56 94 ALA A CA 1
ATOM 724 C C . ALA A 1 94 ? 13.096 -15.766 -10.495 1.00 94.56 94 ALA A C 1
ATOM 726 O O . ALA A 1 94 ? 13.253 -16.724 -11.253 1.00 94.56 94 ALA A O 1
ATOM 727 N N . ALA A 1 95 ? 13.986 -14.773 -10.405 1.00 95.06 95 ALA A N 1
ATOM 728 C CA . ALA A 1 95 ? 15.242 -14.736 -11.156 1.00 95.06 95 ALA A CA 1
ATOM 729 C C . ALA A 1 95 ? 16.282 -15.736 -10.638 1.00 95.06 95 ALA A C 1
ATOM 731 O O . ALA A 1 95 ? 17.266 -16.001 -11.328 1.00 95.06 95 ALA A O 1
ATOM 732 N N . ARG A 1 96 ? 16.085 -16.281 -9.428 1.00 94.38 96 ARG A N 1
ATOM 733 C CA . ARG A 1 96 ? 17.070 -17.105 -8.709 1.00 94.38 96 ARG A CA 1
ATOM 734 C C . ARG A 1 96 ? 18.428 -16.400 -8.600 1.00 94.38 96 ARG A C 1
ATOM 736 O O . ARG A 1 96 ? 19.476 -17.037 -8.680 1.00 94.38 96 ARG A O 1
ATOM 743 N N . SER A 1 97 ? 18.402 -15.076 -8.452 1.00 94.38 97 SER A N 1
ATOM 744 C CA . SER A 1 97 ? 19.578 -14.210 -8.512 1.00 94.38 97 SER A CA 1
ATOM 745 C C . SER A 1 97 ? 19.349 -12.949 -7.684 1.00 94.38 97 SER A C 1
ATOM 747 O O . SER A 1 97 ? 18.267 -12.370 -7.714 1.00 94.38 97 SER A O 1
ATOM 749 N N . PHE A 1 98 ? 20.385 -12.491 -6.976 1.00 91.75 98 PHE A N 1
ATOM 750 C CA . PHE A 1 98 ? 20.402 -11.174 -6.324 1.00 91.75 98 PHE A CA 1
ATOM 751 C C . PHE A 1 98 ? 20.866 -10.056 -7.273 1.00 91.75 98 PHE A C 1
ATOM 753 O O . PHE A 1 98 ? 20.964 -8.894 -6.875 1.00 91.75 98 PHE A O 1
ATOM 760 N N . ASN A 1 99 ? 21.172 -10.383 -8.532 1.00 92.94 99 ASN A N 1
ATOM 761 C CA . ASN A 1 99 ? 21.529 -9.390 -9.531 1.00 92.94 99 ASN A CA 1
ATOM 762 C C . ASN A 1 99 ? 20.272 -8.650 -10.002 1.00 92.94 99 ASN A C 1
ATOM 764 O O . ASN A 1 99 ? 19.340 -9.248 -10.538 1.00 92.94 99 ASN A O 1
ATOM 768 N N . LEU A 1 100 ? 20.278 -7.325 -9.861 1.00 92.06 100 LEU A N 1
ATOM 769 C CA . LEU A 1 100 ? 19.154 -6.489 -10.269 1.00 92.06 100 LEU A CA 1
ATOM 770 C C . LEU A 1 100 ? 18.795 -6.648 -11.756 1.00 92.06 100 LEU A C 1
ATOM 772 O O . LEU A 1 100 ? 17.618 -6.600 -12.107 1.00 92.06 100 LEU A O 1
ATOM 776 N N . LYS A 1 101 ? 19.783 -6.844 -12.641 1.00 92.69 101 LYS A N 1
ATOM 777 C CA . LYS A 1 101 ? 19.523 -7.031 -14.078 1.00 92.69 101 LYS A CA 1
ATOM 778 C C . LYS A 1 101 ? 18.701 -8.278 -14.349 1.00 92.69 101 LYS A C 1
ATOM 780 O O . LYS A 1 101 ? 17.891 -8.254 -15.267 1.00 92.69 101 LYS A O 1
ATOM 785 N N . ASP A 1 102 ? 18.919 -9.335 -13.578 1.00 92.56 102 ASP A N 1
ATOM 786 C CA . ASP A 1 102 ? 18.186 -10.585 -13.741 1.00 92.56 102 ASP A CA 1
ATOM 787 C C . ASP A 1 102 ? 16.755 -10.406 -13.217 1.00 92.56 102 ASP A C 1
ATOM 789 O O . ASP A 1 102 ? 15.799 -10.751 -13.908 1.00 92.56 102 ASP A O 1
ATOM 793 N N . ALA A 1 103 ? 16.605 -9.759 -12.054 1.00 93.06 103 ALA A N 1
ATOM 794 C CA . ALA A 1 103 ? 15.310 -9.471 -11.435 1.00 93.06 103 ALA A CA 1
ATOM 795 C C . ALA A 1 103 ? 14.389 -8.614 -12.327 1.00 93.06 103 ALA A C 1
ATOM 797 O O . ALA A 1 103 ? 13.196 -8.887 -12.430 1.00 93.06 103 ALA A O 1
ATOM 798 N N . VAL A 1 104 ? 14.924 -7.608 -13.027 1.00 91.44 104 VAL A N 1
ATOM 799 C CA . VAL A 1 104 ? 14.116 -6.719 -13.889 1.00 91.44 104 VAL A CA 1
ATOM 800 C C . VAL A 1 104 ? 13.869 -7.258 -15.308 1.00 91.44 104 VAL A C 1
ATOM 802 O O . VAL A 1 104 ? 13.082 -6.667 -16.047 1.00 91.44 104 VAL A O 1
ATOM 805 N N . ARG A 1 105 ? 14.538 -8.346 -15.721 1.00 90.81 105 ARG A N 1
ATOM 806 C CA . ARG A 1 105 ? 14.458 -8.927 -17.083 1.00 90.81 105 ARG A CA 1
ATOM 807 C C . ARG A 1 105 ? 13.702 -10.256 -17.135 1.00 90.81 105 ARG A C 1
ATOM 809 O O . ARG A 1 105 ? 13.880 -11.035 -18.069 1.00 90.81 105 ARG A O 1
ATOM 816 N N . LEU A 1 106 ? 12.876 -10.531 -16.133 1.00 90.00 106 LEU A N 1
ATOM 817 C CA . LEU A 1 106 ? 12.076 -11.747 -16.090 1.00 90.00 106 LEU A CA 1
ATOM 818 C C . LEU A 1 106 ? 11.108 -11.844 -17.274 1.00 90.00 106 LEU A C 1
ATOM 820 O O . LEU A 1 106 ? 10.425 -10.882 -17.618 1.00 90.00 106 LEU A O 1
ATOM 824 N N . ASN A 1 107 ? 11.016 -13.045 -17.849 1.00 86.62 107 ASN A N 1
ATOM 825 C CA . ASN A 1 107 ? 10.082 -13.354 -18.937 1.00 86.62 107 ASN A CA 1
ATOM 826 C C . ASN A 1 107 ? 8.659 -13.655 -18.438 1.00 86.62 107 ASN A C 1
ATOM 828 O O . ASN A 1 107 ? 7.714 -13.602 -19.216 1.00 86.62 107 ASN A O 1
ATOM 832 N N . ALA A 1 108 ? 8.508 -14.001 -17.158 1.00 87.25 108 ALA A N 1
ATOM 833 C CA . ALA A 1 108 ? 7.234 -14.335 -16.531 1.00 87.25 108 ALA A CA 1
ATOM 834 C C . ALA A 1 108 ? 7.028 -13.485 -15.273 1.00 87.25 108 ALA A C 1
ATOM 836 O O . ALA A 1 108 ? 8.001 -13.100 -14.619 1.00 87.25 108 ALA A O 1
ATOM 837 N N . ARG A 1 109 ? 5.765 -13.209 -14.925 1.00 89.06 109 ARG A N 1
ATOM 838 C CA . ARG A 1 109 ? 5.435 -12.464 -13.706 1.00 89.06 109 ARG A CA 1
ATOM 839 C C . ARG A 1 109 ? 5.740 -13.304 -12.462 1.00 89.06 109 ARG A C 1
ATOM 841 O O . ARG A 1 109 ? 5.296 -14.453 -12.387 1.00 89.06 109 ARG A O 1
ATOM 848 N N . PRO A 1 110 ? 6.464 -12.745 -11.485 1.00 93.44 110 PRO A N 1
ATOM 849 C CA . PRO A 1 110 ? 6.649 -13.374 -10.187 1.00 93.44 110 PRO A CA 1
ATOM 850 C C . PRO A 1 110 ? 5.325 -13.638 -9.442 1.00 93.44 110 PRO A C 1
ATOM 852 O O . PRO A 1 110 ? 4.352 -12.904 -9.618 1.00 93.44 110 PRO A O 1
ATOM 855 N N . PRO A 1 111 ? 5.257 -14.680 -8.596 1.00 92.25 111 PRO A N 1
ATOM 856 C CA . PRO A 1 111 ? 3.997 -15.164 -8.032 1.00 92.25 111 PRO A CA 1
ATOM 857 C C . PRO A 1 111 ? 3.312 -14.208 -7.042 1.00 92.25 111 PRO A C 1
ATOM 859 O O . PRO A 1 111 ? 2.086 -14.275 -6.929 1.00 92.25 111 PRO A O 1
ATOM 862 N N . LEU A 1 112 ? 4.027 -13.308 -6.344 1.00 94.50 112 LEU A N 1
ATOM 863 C CA . LEU A 1 112 ? 3.373 -12.354 -5.429 1.00 94.50 112 LEU A CA 1
ATOM 864 C C . LEU A 1 112 ? 2.632 -11.239 -6.180 1.00 94.50 112 LEU A C 1
ATOM 866 O O . LEU A 1 112 ? 1.868 -10.489 -5.573 1.00 94.50 112 LEU A O 1
ATOM 870 N N . HIS A 1 113 ? 2.788 -11.169 -7.502 1.00 94.44 113 HIS A N 1
ATOM 871 C CA . HIS A 1 113 ? 2.038 -10.271 -8.377 1.00 94.44 113 HIS A CA 1
ATOM 872 C C . HIS A 1 113 ? 0.724 -10.883 -8.879 1.00 94.44 113 HIS A C 1
ATOM 874 O O . HIS A 1 113 ? -0.019 -10.228 -9.609 1.00 94.44 113 HIS A O 1
ATOM 880 N N . CYS A 1 114 ? 0.405 -12.122 -8.488 1.00 95.94 114 CYS A N 1
ATOM 881 C CA . CYS A 1 114 ? -0.902 -12.715 -8.744 1.00 95.94 114 CYS A CA 1
ATOM 882 C C . CYS A 1 114 ? -1.930 -12.155 -7.749 1.00 95.94 114 CYS A C 1
ATOM 884 O O . CYS A 1 114 ? -2.038 -12.608 -6.604 1.00 95.94 114 CYS A O 1
ATOM 886 N N . THR A 1 115 ? -2.682 -11.143 -8.187 1.00 96.06 115 THR A N 1
ATOM 887 C CA . THR A 1 115 ? -3.623 -10.380 -7.358 1.00 96.06 115 THR A CA 1
ATOM 888 C C . THR A 1 115 ? -4.679 -11.268 -6.717 1.00 96.06 115 THR A C 1
ATOM 890 O O . THR A 1 115 ? -4.924 -11.159 -5.517 1.00 96.06 115 THR A O 1
ATOM 893 N N . SER A 1 116 ? -5.282 -12.183 -7.476 1.00 95.62 116 SER A N 1
ATOM 894 C CA . SER A 1 116 ? -6.319 -13.082 -6.953 1.00 95.62 116 SER A CA 1
ATOM 895 C C . SER A 1 116 ? -5.806 -13.979 -5.825 1.00 95.62 116 SER A C 1
ATOM 897 O O . SER A 1 116 ? -6.476 -14.114 -4.803 1.00 95.62 116 SER A O 1
ATOM 899 N N . VAL A 1 117 ? -4.610 -14.556 -5.975 1.00 95.50 117 VAL A N 1
ATOM 900 C CA . VAL A 1 117 ? -4.022 -15.472 -4.986 1.00 95.50 117 VAL A CA 1
ATOM 901 C C . VAL A 1 117 ? -3.667 -14.731 -3.701 1.00 95.50 117 VAL A C 1
ATOM 903 O O . VAL A 1 117 ? -4.077 -15.151 -2.619 1.00 95.50 117 VAL A O 1
ATOM 906 N N . ILE A 1 118 ? -2.948 -13.610 -3.798 1.00 96.69 118 ILE A N 1
ATOM 907 C CA . ILE A 1 118 ? -2.522 -12.870 -2.603 1.00 96.69 118 ILE A CA 1
ATOM 908 C C . ILE A 1 118 ? -3.721 -12.262 -1.869 1.00 96.69 118 ILE A C 1
ATOM 910 O O . ILE A 1 118 ? -3.795 -12.360 -0.642 1.00 96.69 118 ILE A O 1
ATOM 914 N N . LEU A 1 119 ? -4.702 -11.706 -2.588 1.00 96.88 119 LEU A N 1
ATOM 915 C CA . LEU A 1 119 ? -5.914 -11.189 -1.947 1.00 96.88 119 LEU A CA 1
ATOM 916 C C . LEU A 1 119 ? -6.756 -12.303 -1.311 1.00 96.88 119 LEU A C 1
ATOM 918 O O . LEU A 1 119 ? -7.316 -12.079 -0.239 1.00 96.88 119 LEU A O 1
ATOM 922 N N . ALA A 1 120 ? -6.810 -13.503 -1.899 1.00 97.31 120 ALA A N 1
ATOM 923 C CA . ALA A 1 120 ? -7.484 -14.646 -1.284 1.00 97.31 120 ALA A CA 1
ATOM 924 C C . ALA A 1 120 ? -6.812 -15.072 0.034 1.00 97.31 120 ALA A C 1
ATOM 926 O O . ALA A 1 120 ? -7.507 -15.334 1.016 1.00 97.31 120 ALA A O 1
ATOM 927 N N . LEU A 1 121 ? -5.475 -15.084 0.092 1.00 97.50 121 LEU A N 1
ATOM 928 C CA . LEU A 1 121 ? -4.733 -15.386 1.322 1.00 97.50 121 LEU A CA 1
ATOM 929 C C . LEU A 1 121 ? -4.961 -14.325 2.407 1.00 97.50 121 LEU A C 1
ATOM 931 O O . LEU A 1 121 ? -5.184 -14.669 3.569 1.00 97.50 121 LEU A O 1
ATOM 935 N N . ILE A 1 122 ? -4.957 -13.042 2.035 1.00 98.25 122 ILE A N 1
ATOM 936 C CA . ILE A 1 122 ? -5.249 -11.941 2.966 1.00 98.25 122 ILE A CA 1
ATOM 937 C C . ILE A 1 122 ? -6.690 -12.034 3.474 1.00 98.25 122 ILE A C 1
ATOM 939 O O . ILE A 1 122 ? -6.925 -11.871 4.671 1.00 98.25 122 ILE A O 1
ATOM 943 N N . LEU A 1 123 ? -7.650 -12.332 2.595 1.00 98.19 123 LEU A N 1
ATOM 944 C CA . LEU A 1 123 ? -9.050 -12.510 2.972 1.00 98.19 123 LEU A CA 1
ATOM 945 C C . LEU A 1 123 ? -9.227 -13.698 3.922 1.00 98.19 123 LEU A C 1
ATOM 947 O O . LEU A 1 123 ? -9.935 -13.577 4.919 1.00 98.19 123 LEU A O 1
ATOM 951 N N . LEU A 1 124 ? -8.557 -14.822 3.662 1.00 98.25 124 LEU A N 1
ATOM 952 C CA . LEU A 1 124 ? -8.569 -15.972 4.562 1.00 98.25 124 LEU A CA 1
ATOM 953 C C . LEU A 1 124 ? -8.004 -15.601 5.939 1.00 98.25 124 LEU A C 1
ATOM 955 O O . LEU A 1 124 ? -8.636 -15.890 6.955 1.00 98.25 124 LEU A O 1
ATOM 959 N N . MET A 1 125 ? -6.857 -14.914 5.980 1.00 98.00 125 MET A N 1
ATOM 960 C CA . MET A 1 125 ? -6.262 -14.433 7.230 1.00 98.00 125 MET A CA 1
ATOM 961 C C . MET A 1 125 ? -7.214 -13.496 7.984 1.00 98.00 125 MET A C 1
ATOM 963 O O . MET A 1 125 ? -7.371 -13.627 9.198 1.00 98.00 125 MET A O 1
ATOM 967 N N . PHE A 1 126 ? -7.891 -12.600 7.265 1.00 97.81 126 PHE A N 1
ATOM 968 C CA . PHE A 1 126 ? -8.881 -11.688 7.826 1.00 97.81 126 PHE A CA 1
ATOM 969 C C . PHE A 1 126 ? -10.080 -12.437 8.421 1.00 97.81 126 PHE A C 1
ATOM 971 O O . PHE A 1 126 ? -10.452 -12.177 9.563 1.00 97.81 126 PHE A O 1
ATOM 978 N N . ILE A 1 127 ? -10.661 -13.394 7.690 1.00 97.44 127 ILE A N 1
ATOM 979 C CA . ILE A 1 127 ? -11.807 -14.196 8.151 1.00 97.44 127 ILE A CA 1
ATOM 980 C C . ILE A 1 127 ? -11.442 -14.980 9.413 1.00 97.44 127 ILE A C 1
ATOM 982 O O . ILE A 1 127 ? -12.183 -14.948 10.395 1.00 97.44 127 ILE A O 1
ATOM 986 N N . VAL A 1 128 ? -10.280 -15.639 9.413 1.00 96.94 128 VAL A N 1
ATOM 987 C CA . VAL A 1 128 ? -9.766 -16.354 10.589 1.00 96.94 128 VAL A CA 1
ATOM 988 C C . VAL A 1 128 ? -9.601 -15.387 11.765 1.00 96.94 128 VAL A C 1
ATOM 990 O O . VAL A 1 128 ? -10.045 -15.678 12.874 1.00 96.94 128 VAL A O 1
ATOM 993 N N . ALA A 1 129 ? -9.028 -14.205 11.535 1.00 96.06 129 ALA A N 1
ATOM 994 C CA . ALA A 1 129 ? -8.840 -13.202 12.579 1.00 96.06 129 ALA A CA 1
ATOM 995 C C . ALA A 1 129 ? -10.158 -12.688 13.165 1.00 96.06 129 ALA A C 1
ATOM 997 O O . ALA A 1 129 ? -10.236 -12.475 14.372 1.00 96.06 129 ALA A O 1
ATOM 998 N N . VAL A 1 130 ? -11.187 -12.512 12.334 1.00 94.44 130 VAL A N 1
ATOM 999 C CA . VAL A 1 130 ? -12.535 -12.139 12.777 1.00 94.44 130 VAL A CA 1
ATOM 1000 C C . VAL A 1 130 ? -13.158 -13.251 13.616 1.00 94.44 130 VAL A C 1
ATOM 1002 O O . VAL A 1 130 ? -13.685 -12.965 14.687 1.00 94.44 130 VAL A O 1
ATOM 1005 N N . PHE A 1 131 ? -13.049 -14.509 13.181 1.00 93.19 131 PHE A N 1
ATOM 1006 C CA . PHE A 1 131 ? -13.590 -15.658 13.914 1.00 93.19 131 PHE A CA 1
ATOM 1007 C C . PHE A 1 131 ? -12.987 -15.790 15.321 1.00 93.19 131 PHE A C 1
ATOM 1009 O O . PHE A 1 131 ? -13.702 -16.071 16.279 1.00 93.19 131 PHE A O 1
ATOM 1016 N N . PHE A 1 132 ? -11.685 -15.525 15.458 1.00 92.94 132 PHE A N 1
ATOM 1017 C CA . PHE A 1 132 ? -10.978 -15.535 16.744 1.00 92.94 132 PHE A CA 1
ATOM 1018 C C . PHE A 1 132 ? -10.917 -14.167 17.439 1.00 92.94 132 PHE A C 1
ATOM 1020 O O . PHE A 1 132 ? -10.237 -14.036 18.456 1.00 92.94 132 PHE A O 1
ATOM 1027 N N . VAL A 1 133 ? -11.590 -13.143 16.899 1.00 91.25 133 VAL A N 1
ATOM 1028 C CA . VAL A 1 133 ? -11.684 -11.793 17.488 1.00 91.25 133 VAL A CA 1
ATOM 1029 C C . VAL A 1 133 ? -10.292 -11.190 17.762 1.00 91.25 133 VAL A C 1
ATOM 1031 O O . VAL A 1 133 ? -10.035 -10.476 18.731 1.00 91.25 133 VAL A O 1
ATOM 1034 N N . ASN A 1 134 ? -9.337 -11.492 16.882 1.00 94.44 134 ASN A N 1
ATOM 1035 C CA . ASN A 1 134 ? -7.949 -11.084 17.031 1.00 94.44 134 ASN A CA 1
ATOM 1036 C C . ASN A 1 134 ? -7.693 -9.762 16.300 1.00 94.44 134 ASN A C 1
ATOM 1038 O O . ASN A 1 134 ? -7.260 -9.734 15.144 1.00 94.44 134 ASN A O 1
ATOM 1042 N N . LEU A 1 135 ? -7.902 -8.648 17.005 1.00 94.56 135 LEU A N 1
ATOM 1043 C CA . LEU A 1 135 ? -7.763 -7.303 16.439 1.00 94.56 135 LEU A CA 1
ATOM 1044 C C . LEU A 1 135 ? -6.367 -7.016 15.855 1.00 94.56 135 LEU A C 1
ATOM 1046 O O . LEU A 1 135 ? -6.241 -6.256 14.891 1.00 94.56 135 LEU A O 1
ATOM 1050 N N . LYS A 1 136 ? -5.308 -7.633 16.394 1.00 95.88 136 LYS A N 1
ATOM 1051 C CA . LYS A 1 136 ? -3.951 -7.479 15.847 1.00 95.88 136 LYS A CA 1
ATOM 1052 C C . LYS A 1 136 ? -3.860 -8.095 14.454 1.00 95.88 136 LYS A C 1
ATOM 1054 O O . LYS A 1 136 ? -3.378 -7.437 13.538 1.00 95.88 136 LYS A O 1
ATOM 1059 N N . VAL A 1 137 ? -4.373 -9.313 14.273 1.00 96.94 137 VAL A N 1
ATOM 1060 C CA . VAL A 1 137 ? -4.353 -9.994 12.967 1.00 96.94 137 VAL A CA 1
ATOM 1061 C C . VAL A 1 137 ? -5.326 -9.334 11.984 1.00 96.94 137 VAL A C 1
ATOM 1063 O O . VAL A 1 137 ? -4.986 -9.198 10.811 1.00 96.94 137 VAL A O 1
ATOM 1066 N N . ILE A 1 138 ? -6.469 -8.812 12.446 1.00 97.56 138 ILE A N 1
ATOM 1067 C CA . ILE A 1 138 ? -7.357 -7.961 11.626 1.00 97.56 138 ILE A CA 1
ATOM 1068 C C . ILE A 1 138 ? -6.592 -6.729 11.127 1.00 97.56 138 ILE A C 1
ATOM 1070 O O . ILE A 1 138 ? -6.610 -6.421 9.938 1.00 97.56 138 ILE A O 1
ATOM 1074 N N . THR A 1 139 ? -5.863 -6.052 12.018 1.00 97.44 139 THR A N 1
ATOM 1075 C CA . THR A 1 139 ? -5.053 -4.879 11.656 1.00 97.44 139 THR A CA 1
ATOM 1076 C C . THR A 1 139 ? -3.980 -5.243 10.633 1.00 97.44 139 THR A C 1
ATOM 1078 O O . THR A 1 139 ? -3.882 -4.571 9.612 1.00 97.44 139 THR A O 1
ATOM 1081 N N . ILE A 1 140 ? -3.229 -6.327 10.851 1.00 98.25 140 ILE A N 1
ATOM 1082 C CA . ILE A 1 140 ? -2.204 -6.804 9.907 1.00 98.25 140 ILE A CA 1
ATOM 1083 C C . ILE A 1 140 ? -2.826 -7.180 8.555 1.00 98.25 140 ILE A C 1
ATOM 1085 O O . ILE A 1 140 ? -2.263 -6.842 7.519 1.00 98.25 140 ILE A O 1
ATOM 1089 N N . SER A 1 141 ? -4.006 -7.803 8.543 1.00 98.31 141 SER A N 1
ATOM 1090 C CA . SER A 1 141 ? -4.736 -8.120 7.307 1.00 98.31 141 SER A CA 1
ATOM 1091 C C . SER A 1 141 ? -5.089 -6.855 6.526 1.00 98.31 141 SER A C 1
ATOM 1093 O O . SER A 1 141 ? -4.872 -6.796 5.320 1.00 98.31 141 SER A O 1
ATOM 1095 N N . CYS A 1 142 ? -5.569 -5.815 7.213 1.00 98.56 142 CYS A N 1
ATOM 1096 C CA . CYS A 1 142 ? -5.843 -4.519 6.598 1.00 98.56 142 CYS A CA 1
ATOM 1097 C C . CYS A 1 142 ? -4.566 -3.841 6.069 1.00 98.56 142 CYS A C 1
ATOM 1099 O O . CYS A 1 142 ? -4.602 -3.250 4.991 1.00 98.56 142 CYS A O 1
ATOM 1101 N N . LEU A 1 143 ? -3.445 -3.929 6.796 1.00 98.69 143 LEU A N 1
ATOM 1102 C CA . LEU A 1 143 ? -2.147 -3.398 6.354 1.00 98.69 143 LEU A CA 1
ATOM 1103 C C . LEU A 1 143 ? -1.667 -4.096 5.077 1.00 98.69 143 LEU A C 1
ATOM 1105 O O . LEU A 1 143 ? -1.324 -3.427 4.103 1.00 98.69 143 LEU A O 1
ATOM 1109 N N . LEU A 1 144 ? -1.694 -5.433 5.060 1.00 98.69 144 LEU A N 1
ATOM 1110 C CA . LEU A 1 144 ? -1.343 -6.228 3.883 1.00 98.69 144 LEU A CA 1
ATOM 1111 C C . LEU A 1 144 ? -2.271 -5.929 2.709 1.00 98.69 144 LEU A C 1
ATOM 1113 O O . LEU A 1 144 ? -1.790 -5.784 1.591 1.00 98.69 144 LEU A O 1
ATOM 1117 N N . PHE A 1 145 ? -3.578 -5.795 2.955 1.00 98.75 145 PHE A N 1
ATOM 1118 C CA . PHE A 1 145 ? -4.535 -5.432 1.915 1.00 98.75 145 PHE A CA 1
ATOM 1119 C C . PHE A 1 145 ? -4.160 -4.099 1.266 1.00 98.75 145 PHE A C 1
ATOM 1121 O O . PHE A 1 145 ? -4.035 -4.053 0.048 1.00 98.75 145 PHE A O 1
ATOM 1128 N N . VAL A 1 146 ? -3.926 -3.042 2.058 1.00 98.75 146 VAL A N 1
ATOM 1129 C CA . VAL A 1 146 ? -3.514 -1.725 1.539 1.00 98.75 146 VAL A CA 1
ATOM 1130 C C . VAL A 1 146 ? -2.206 -1.828 0.762 1.00 98.75 146 VAL A C 1
ATOM 1132 O O . VAL A 1 146 ? -2.132 -1.327 -0.358 1.00 98.75 146 VAL A O 1
ATOM 1135 N N . ALA A 1 147 ? -1.192 -2.484 1.328 1.00 98.69 147 ALA A N 1
ATOM 1136 C CA . ALA A 1 147 ? 0.105 -2.650 0.684 1.00 98.69 147 ALA A CA 1
ATOM 1137 C C . ALA A 1 147 ? -0.014 -3.356 -0.675 1.00 98.69 147 ALA A C 1
ATOM 1139 O O . ALA A 1 147 ? 0.421 -2.816 -1.689 1.00 98.69 147 ALA A O 1
ATOM 1140 N N . VAL A 1 148 ? -0.665 -4.520 -0.711 1.00 98.62 148 VAL A N 1
ATOM 1141 C CA . VAL A 1 148 ? -0.819 -5.327 -1.926 1.00 98.62 148 VAL A CA 1
ATOM 1142 C C . VAL A 1 148 ? -1.696 -4.634 -2.957 1.00 98.62 148 VAL A C 1
ATOM 1144 O O . VAL A 1 148 ? -1.299 -4.543 -4.116 1.00 98.62 148 VAL A O 1
ATOM 1147 N N . ILE A 1 149 ? -2.869 -4.122 -2.571 1.00 98.44 149 ILE A N 1
ATOM 1148 C CA . ILE A 1 149 ? -3.797 -3.559 -3.555 1.00 98.44 149 ILE A CA 1
ATOM 1149 C C . ILE A 1 149 ? -3.218 -2.298 -4.196 1.00 98.44 149 ILE A C 1
ATOM 1151 O O . ILE A 1 149 ? -3.294 -2.145 -5.408 1.00 98.44 149 ILE A O 1
ATOM 1155 N N . THR A 1 150 ? -2.590 -1.413 -3.417 1.00 98.56 150 THR A N 1
ATOM 1156 C CA . THR A 1 150 ? -1.973 -0.198 -3.968 1.00 98.56 150 THR A CA 1
ATOM 1157 C C . THR A 1 150 ? -0.774 -0.531 -4.852 1.00 98.56 150 THR A C 1
ATOM 1159 O O . THR A 1 150 ? -0.634 0.065 -5.921 1.00 98.56 150 THR A O 1
ATOM 1162 N N . HIS A 1 151 ? 0.034 -1.524 -4.464 1.00 98.31 151 HIS A N 1
ATOM 1163 C CA . HIS A 1 151 ? 1.139 -2.021 -5.274 1.00 98.31 151 HIS A CA 1
ATOM 1164 C C . HIS A 1 151 ? 0.637 -2.573 -6.617 1.00 98.31 151 HIS A C 1
ATOM 1166 O O . HIS A 1 151 ? 1.033 -2.083 -7.675 1.00 98.31 151 HIS A O 1
ATOM 1172 N N . HIS A 1 152 ? -0.281 -3.544 -6.583 1.00 98.25 152 HIS A N 1
ATOM 1173 C CA . HIS A 1 152 ? -0.808 -4.207 -7.780 1.00 98.25 152 HIS A CA 1
ATOM 1174 C C . HIS A 1 152 ? -1.571 -3.243 -8.691 1.00 98.25 152 HIS A C 1
ATOM 1176 O O . HIS A 1 152 ? -1.453 -3.342 -9.908 1.00 98.25 152 HIS A O 1
ATOM 1182 N N . LEU A 1 153 ? -2.322 -2.286 -8.134 1.00 98.12 153 LEU A N 1
ATOM 1183 C CA . LEU A 1 153 ? -3.026 -1.277 -8.926 1.00 98.12 153 LEU A CA 1
ATOM 1184 C C . LEU A 1 153 ? -2.069 -0.335 -9.670 1.00 98.12 153 LEU A C 1
ATOM 1186 O O . LEU A 1 153 ? -2.338 0.002 -10.823 1.00 98.12 153 LEU A O 1
ATOM 1190 N N . ARG A 1 154 ? -0.959 0.074 -9.039 1.00 96.88 154 ARG A N 1
ATOM 1191 C CA . ARG A 1 154 ? 0.075 0.883 -9.703 1.00 96.88 154 ARG A CA 1
ATOM 1192 C C . ARG A 1 154 ? 0.712 0.104 -10.850 1.00 96.88 154 ARG A C 1
ATOM 1194 O O . ARG A 1 154 ? 0.806 0.612 -11.964 1.00 96.88 154 ARG A O 1
ATOM 1201 N N . ASP A 1 155 ? 1.084 -1.146 -10.607 1.00 95.69 155 ASP A N 1
ATOM 1202 C CA . ASP A 1 155 ? 1.676 -2.002 -11.6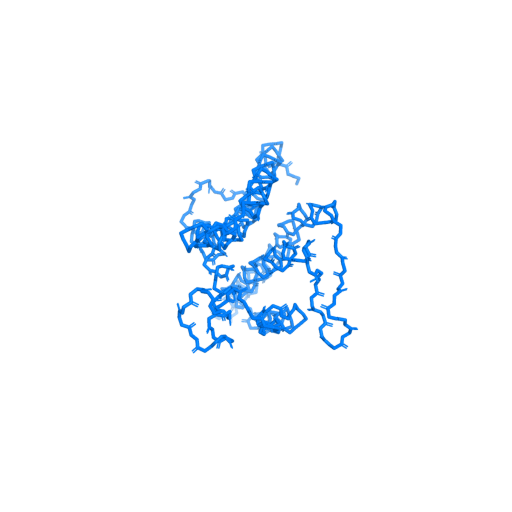36 1.00 95.69 155 ASP A CA 1
ATOM 1203 C C . ASP A 1 155 ? 0.723 -2.328 -12.787 1.00 95.69 155 ASP A C 1
ATOM 1205 O O . ASP A 1 155 ? 1.129 -2.389 -13.957 1.00 95.69 155 ASP A O 1
ATOM 1209 N N . ALA A 1 156 ? -0.567 -2.447 -12.479 1.00 96.06 156 ALA A N 1
ATOM 1210 C CA . ALA A 1 156 ? -1.609 -2.666 -13.466 1.00 96.06 156 ALA A CA 1
ATOM 1211 C C . ALA A 1 156 ? -1.732 -1.526 -14.487 1.00 96.06 156 ALA A C 1
ATOM 1213 O O . ALA A 1 156 ? -2.230 -1.770 -15.585 1.00 96.06 156 ALA A O 1
ATOM 1214 N N . LEU A 1 157 ? -1.232 -0.317 -14.200 1.00 95.50 157 LEU A N 1
ATOM 1215 C CA . LEU A 1 157 ? -1.187 0.764 -15.192 1.00 95.50 157 LEU A CA 1
ATOM 1216 C C . LEU A 1 157 ? -0.313 0.419 -16.405 1.00 95.50 157 LEU A C 1
ATOM 1218 O O . LEU A 1 157 ? -0.571 0.905 -17.503 1.00 95.50 157 LEU A O 1
ATOM 1222 N N . ARG A 1 158 ? 0.725 -0.407 -16.216 1.00 92.69 158 ARG A N 1
ATOM 1223 C CA . ARG A 1 158 ? 1.663 -0.795 -17.284 1.00 92.69 158 ARG A CA 1
ATOM 1224 C C . ARG A 1 158 ? 1.343 -2.157 -17.881 1.00 92.69 158 ARG A C 1
ATOM 1226 O O . ARG A 1 158 ? 1.637 -2.388 -19.049 1.00 92.69 158 ARG A O 1
ATOM 1233 N N . ARG A 1 159 ? 0.820 -3.075 -17.064 1.00 91.56 159 ARG A N 1
ATOM 1234 C CA . ARG A 1 159 ? 0.701 -4.496 -17.421 1.00 91.56 159 ARG A CA 1
ATOM 1235 C C . ARG A 1 159 ? -0.705 -5.078 -17.199 1.00 91.56 159 ARG A C 1
ATOM 1237 O O . ARG A 1 159 ? -0.939 -6.233 -17.523 1.00 91.56 159 ARG A O 1
ATOM 1244 N N . GLY A 1 160 ? -1.647 -4.325 -16.635 1.00 95.44 160 GLY A N 1
ATOM 1245 C CA . GLY A 1 160 ? -2.929 -4.861 -16.160 1.00 95.44 160 GLY A CA 1
ATOM 1246 C C . GLY A 1 160 ? -2.795 -5.745 -14.909 1.00 95.44 160 GLY A C 1
ATOM 1247 O O . GLY A 1 160 ? -1.702 -6.214 -14.573 1.00 95.44 160 GLY A O 1
ATOM 1248 N N . LEU A 1 161 ? -3.905 -5.964 -14.199 1.00 96.31 161 LEU A N 1
ATOM 1249 C CA . LEU A 1 161 ? -3.954 -6.870 -13.047 1.00 96.31 161 LEU A CA 1
ATOM 1250 C C . LEU A 1 161 ? -3.891 -8.328 -13.497 1.00 96.31 161 LEU A C 1
ATOM 1252 O O . LEU A 1 161 ? -4.561 -8.714 -14.456 1.00 96.31 161 LEU A O 1
ATOM 1256 N N . TRP A 1 162 ? -3.169 -9.139 -12.729 1.00 96.00 162 TRP A N 1
ATOM 1257 C CA . TRP A 1 162 ? -3.134 -10.583 -12.905 1.00 96.00 162 TRP A CA 1
ATOM 1258 C C . TRP A 1 162 ? -4.142 -11.254 -11.966 1.00 96.00 162 TRP A C 1
ATOM 1260 O O . TRP A 1 162 ? -3.941 -11.322 -10.753 1.00 96.00 162 TRP A O 1
ATOM 1270 N N . ILE A 1 163 ? -5.244 -11.750 -12.523 1.00 95.69 163 ILE A N 1
ATOM 1271 C CA . ILE A 1 163 ? -6.358 -12.370 -11.799 1.00 95.69 163 ILE A CA 1
ATOM 1272 C C . ILE A 1 163 ? -6.496 -13.831 -12.243 1.00 95.69 163 ILE A C 1
ATOM 1274 O O . ILE A 1 163 ? -7.488 -14.223 -12.856 1.00 95.69 163 ILE A O 1
ATOM 1278 N N . TYR A 1 164 ? -5.505 -14.664 -11.936 1.00 93.56 164 TYR A N 1
ATOM 1279 C CA . TYR A 1 164 ? -5.576 -16.101 -12.212 1.00 93.56 164 TYR A CA 1
ATOM 1280 C C . TYR A 1 164 ? -6.708 -16.777 -11.405 1.00 93.56 164 TYR A C 1
ATOM 1282 O O . TYR A 1 164 ? -6.885 -16.445 -10.229 1.00 93.56 164 TYR A O 1
ATOM 1290 N N . PRO A 1 165 ? -7.469 -17.737 -11.963 1.00 93.94 165 PRO A N 1
ATOM 1291 C CA . PRO A 1 165 ? -7.383 -18.296 -13.317 1.00 93.94 165 PRO A CA 1
ATOM 1292 C C . PRO A 1 165 ? -8.259 -17.578 -14.361 1.00 93.94 165 PRO A C 1
ATOM 1294 O O . PRO A 1 165 ? -8.533 -18.141 -15.415 1.00 93.94 165 PRO A O 1
ATOM 1297 N N . PHE A 1 166 ? -8.752 -16.371 -14.077 1.00 93.38 166 PHE A N 1
ATOM 1298 C CA . PHE A 1 166 ? -9.730 -15.678 -14.920 1.00 93.38 166 PHE A CA 1
ATOM 1299 C C . PHE A 1 166 ? -9.093 -14.854 -16.045 1.00 93.38 166 PHE A C 1
ATOM 1301 O O . PHE A 1 166 ? -9.563 -14.904 -17.177 1.00 93.38 166 PHE A O 1
ATOM 1308 N N . THR A 1 167 ? -8.057 -14.068 -15.743 1.00 91.25 167 THR A N 1
ATOM 1309 C CA . THR A 1 167 ? -7.343 -13.244 -16.731 1.00 91.25 167 THR A CA 1
ATOM 1310 C C . THR A 1 167 ? -5.931 -12.914 -16.261 1.00 91.25 167 THR A C 1
ATOM 1312 O O . THR A 1 167 ? -5.711 -12.676 -15.074 1.00 91.25 167 THR A O 1
ATOM 1315 N N . ASP A 1 168 ? -4.981 -12.862 -17.191 1.00 89.00 168 ASP A N 1
ATOM 1316 C CA . ASP A 1 168 ? -3.596 -12.483 -16.904 1.00 89.00 168 ASP A CA 1
ATOM 1317 C C . ASP A 1 168 ? -3.350 -10.968 -17.011 1.00 89.00 168 ASP A C 1
ATOM 1319 O O . ASP A 1 168 ? -2.365 -10.463 -16.467 1.00 89.00 168 ASP A O 1
ATOM 1323 N N . GLU A 1 169 ? -4.261 -10.233 -17.664 1.00 90.88 169 GLU A N 1
ATOM 1324 C CA . GLU A 1 169 ? -4.104 -8.809 -17.982 1.00 90.88 169 GLU A CA 1
ATOM 1325 C C . GLU A 1 169 ? -5.455 -8.074 -17.975 1.00 90.88 169 GLU A C 1
ATOM 1327 O O . GLU A 1 169 ? -6.037 -7.786 -19.020 1.00 90.88 169 GLU A O 1
ATOM 1332 N N . LEU A 1 170 ? -5.986 -7.745 -16.793 1.00 94.44 170 LEU A N 1
ATOM 1333 C CA . LEU A 1 170 ? -7.133 -6.834 -16.692 1.00 94.44 170 LEU A CA 1
ATOM 1334 C C . LEU A 1 170 ? -6.640 -5.373 -16.718 1.00 94.44 170 LEU A C 1
ATOM 1336 O O . LEU A 1 170 ? -6.054 -4.928 -15.725 1.00 94.44 170 LEU A O 1
ATOM 1340 N N . PRO A 1 171 ? -6.848 -4.606 -17.805 1.00 93.75 171 PRO A N 1
ATOM 1341 C CA . PRO A 1 171 ? -6.351 -3.238 -17.898 1.00 93.75 171 PRO A CA 1
ATOM 1342 C C . PRO A 1 171 ? -7.072 -2.312 -16.915 1.00 93.75 171 PRO A C 1
ATOM 1344 O O . PRO A 1 171 ? -8.281 -2.419 -16.702 1.00 93.75 171 PRO A O 1
ATOM 1347 N N . ILE A 1 172 ? -6.331 -1.355 -16.355 1.00 95.88 172 ILE A N 1
ATOM 1348 C CA . ILE A 1 172 ? -6.865 -0.316 -15.470 1.00 95.88 172 ILE A CA 1
ATOM 1349 C C . ILE A 1 172 ? -6.559 1.052 -16.065 1.00 95.88 172 ILE A C 1
ATOM 1351 O O . ILE A 1 172 ? -5.427 1.342 -16.446 1.00 95.88 172 ILE A O 1
ATOM 1355 N N . THR A 1 173 ? -7.573 1.916 -16.133 1.00 96.44 173 THR A N 1
ATOM 1356 C CA . THR A 1 173 ? -7.378 3.308 -16.547 1.00 96.44 173 THR A CA 1
ATOM 1357 C C . THR A 1 173 ? -6.762 4.120 -15.413 1.00 96.44 173 THR A C 1
ATOM 1359 O O . THR A 1 173 ? -7.047 3.890 -14.237 1.00 96.44 173 THR A O 1
ATOM 1362 N N . TYR A 1 174 ? -5.968 5.135 -15.755 1.00 95.88 174 TYR A N 1
ATOM 1363 C CA . TYR A 1 174 ? -5.350 6.010 -14.755 1.00 95.88 174 TYR A CA 1
ATOM 1364 C C . TYR A 1 174 ? -6.391 6.693 -13.848 1.00 95.88 174 TYR A C 1
ATOM 1366 O O . TYR A 1 174 ? -6.196 6.806 -12.641 1.00 95.88 174 TYR A O 1
ATOM 1374 N N . SER A 1 175 ? -7.547 7.078 -14.398 1.00 97.31 175 SER A N 1
ATOM 1375 C CA . SER A 1 175 ? -8.656 7.635 -13.614 1.00 97.31 175 SER A CA 1
ATOM 1376 C C . SER A 1 175 ? -9.216 6.631 -12.607 1.00 97.31 175 SER A C 1
ATOM 1378 O O . SER A 1 175 ? -9.401 6.986 -11.446 1.00 97.31 175 SER A O 1
ATOM 1380 N N . LEU A 1 176 ? -9.446 5.378 -13.022 1.00 97.56 176 LEU A N 1
ATOM 1381 C CA . LEU A 1 176 ? -9.917 4.330 -12.116 1.00 97.56 176 LEU A CA 1
ATOM 1382 C C . LEU A 1 176 ? -8.893 4.069 -11.008 1.00 97.56 176 LEU A C 1
ATOM 1384 O O . LEU A 1 176 ? -9.269 3.987 -9.843 1.00 97.56 176 LEU A O 1
ATOM 1388 N N . TYR A 1 177 ? -7.608 4.012 -11.354 1.00 97.75 177 TYR A N 1
ATOM 1389 C CA . TYR A 1 177 ? -6.524 3.895 -10.384 1.00 97.75 177 TYR A CA 1
ATOM 1390 C C . TYR A 1 177 ? -6.562 5.002 -9.320 1.00 97.75 177 TYR A C 1
ATOM 1392 O O . TYR A 1 177 ? -6.580 4.705 -8.124 1.00 97.75 177 TYR A O 1
ATOM 1400 N N . LEU A 1 178 ? -6.641 6.272 -9.732 1.00 97.88 178 LEU A N 1
ATOM 1401 C CA . LEU A 1 178 ? -6.705 7.398 -8.798 1.00 97.88 178 LEU A CA 1
ATOM 1402 C C . LEU A 1 178 ? -7.970 7.370 -7.930 1.00 97.88 178 LEU A C 1
ATOM 1404 O O . LEU A 1 178 ? -7.895 7.629 -6.727 1.00 97.88 178 LEU A O 1
ATOM 1408 N N . CYS A 1 179 ? -9.124 7.021 -8.507 1.00 98.19 179 CYS A N 1
ATO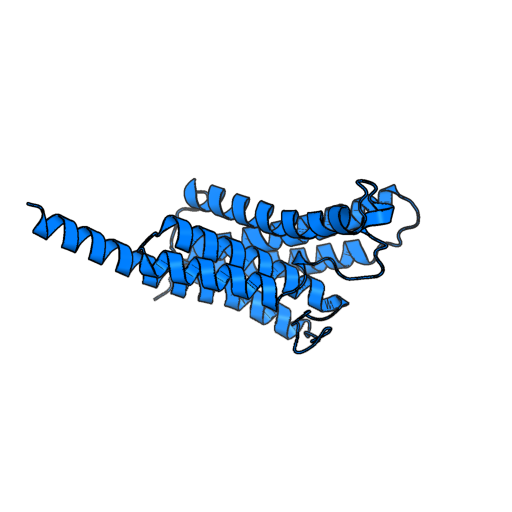M 1409 C CA . CYS A 1 179 ? -10.356 6.832 -7.743 1.00 98.19 179 CYS A CA 1
ATOM 1410 C C . CYS A 1 179 ? -10.194 5.730 -6.688 1.00 98.19 179 CYS A C 1
ATOM 1412 O O . CYS A 1 179 ? -10.592 5.917 -5.539 1.00 98.19 179 CYS A O 1
ATOM 1414 N N . LEU A 1 180 ? -9.574 4.604 -7.047 1.00 98.12 180 LEU A N 1
ATOM 1415 C CA . LEU A 1 180 ? -9.326 3.507 -6.114 1.00 98.12 180 LEU A CA 1
ATOM 1416 C C . LEU A 1 180 ? -8.360 3.920 -5.001 1.00 98.12 180 LEU A C 1
ATOM 1418 O O . LEU A 1 180 ? -8.653 3.645 -3.840 1.00 98.12 180 LEU A O 1
ATOM 1422 N N . LEU A 1 181 ? -7.280 4.649 -5.302 1.00 97.81 181 LEU A N 1
ATOM 1423 C CA . LEU A 1 181 ? -6.385 5.191 -4.270 1.00 97.81 181 LEU A CA 1
ATOM 1424 C C . LEU A 1 181 ? -7.109 6.109 -3.277 1.00 97.81 181 LEU A C 1
ATOM 1426 O O . LEU A 1 181 ? -6.787 6.104 -2.091 1.00 97.81 181 LEU A O 1
ATOM 1430 N N . PHE A 1 182 ? -8.101 6.875 -3.736 1.00 98.19 182 PHE A N 1
ATOM 1431 C CA . PHE A 1 182 ? -8.928 7.693 -2.851 1.00 98.19 182 PHE A CA 1
ATOM 1432 C C . PHE A 1 182 ? -9.894 6.851 -2.006 1.00 98.19 182 PHE A C 1
ATOM 1434 O O . PHE A 1 182 ? -10.154 7.190 -0.854 1.00 98.19 182 PHE A O 1
ATOM 1441 N N . VAL A 1 183 ? -10.452 5.771 -2.559 1.00 98.44 183 VAL A N 1
ATOM 1442 C CA . VAL A 1 183 ? -11.504 4.965 -1.913 1.00 98.44 183 VAL A CA 1
ATOM 1443 C C . VAL A 1 183 ? -10.942 3.901 -0.966 1.00 98.44 183 VAL A C 1
ATOM 1445 O O . VAL A 1 183 ? -11.548 3.637 0.072 1.00 98.44 183 VAL A O 1
ATOM 1448 N N . ILE A 1 184 ? -9.787 3.306 -1.273 1.00 98.50 184 ILE A N 1
ATOM 1449 C CA . ILE A 1 184 ? -9.187 2.221 -0.480 1.00 98.50 184 ILE A CA 1
ATOM 1450 C C . ILE A 1 184 ? -9.038 2.595 1.008 1.00 98.50 184 ILE A C 1
ATOM 1452 O O . ILE A 1 184 ? -9.496 1.814 1.845 1.00 98.50 184 ILE A O 1
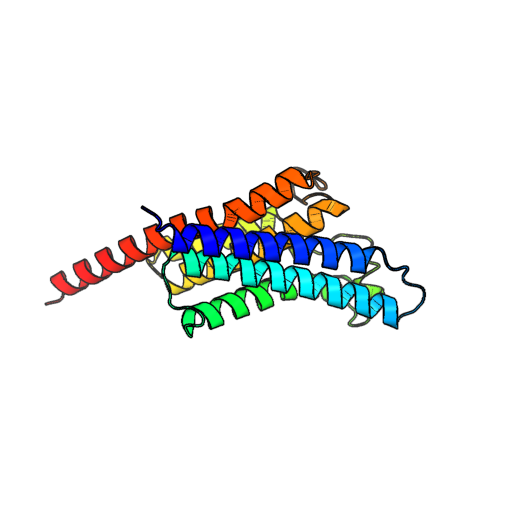ATOM 1456 N N . PRO A 1 185 ? -8.487 3.766 1.391 1.00 98.31 185 PRO A N 1
ATOM 1457 C CA . PRO A 1 185 ? -8.366 4.118 2.804 1.00 98.31 185 PRO A CA 1
ATOM 1458 C C . PRO A 1 185 ? -9.724 4.296 3.500 1.00 98.31 185 PRO A C 1
ATOM 1460 O O . PRO A 1 185 ? -9.856 3.915 4.661 1.00 98.31 185 PRO A O 1
ATOM 1463 N N . LEU A 1 186 ? -10.754 4.803 2.806 1.00 98.12 186 LEU A N 1
ATOM 1464 C CA . LEU A 1 186 ? -12.122 4.904 3.347 1.00 98.12 186 LEU A CA 1
ATOM 1465 C C . LEU A 1 186 ? -12.724 3.522 3.614 1.00 98.12 186 LEU A C 1
ATOM 1467 O O . LEU A 1 186 ? -13.311 3.288 4.675 1.00 98.12 186 LEU A O 1
ATOM 1471 N N . PHE A 1 187 ? -12.562 2.605 2.660 1.00 98.38 187 PHE A N 1
ATOM 1472 C CA . PHE A 1 187 ? -13.024 1.227 2.791 1.00 98.38 187 PHE A CA 1
ATOM 1473 C C . PHE A 1 187 ? -12.343 0.536 3.977 1.00 98.38 187 PHE A C 1
ATOM 1475 O O . PHE A 1 187 ? -13.017 0.029 4.875 1.00 98.38 187 PHE A O 1
ATOM 1482 N N . VAL A 1 188 ? -11.011 0.590 4.033 1.00 98.31 188 VAL A N 1
ATOM 1483 C CA . VAL A 1 188 ? -10.222 -0.056 5.090 1.00 98.31 188 VAL A CA 1
ATOM 1484 C C . VAL A 1 188 ? -10.496 0.559 6.459 1.00 98.31 188 VAL A C 1
ATOM 1486 O O . VAL A 1 188 ? -10.604 -0.177 7.438 1.00 98.31 188 VAL A O 1
ATOM 1489 N N . P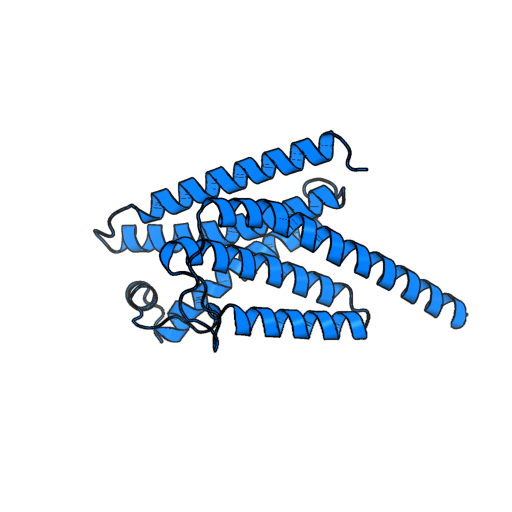HE A 1 189 ? -10.662 1.883 6.540 1.00 97.88 189 PHE A N 1
ATOM 1490 C CA . PHE A 1 189 ? -11.109 2.553 7.760 1.00 97.88 189 PHE A CA 1
ATOM 1491 C C . PHE A 1 189 ? -12.445 1.990 8.245 1.00 97.88 189 PHE A C 1
ATOM 1493 O O . PHE A 1 189 ? -12.543 1.584 9.399 1.00 97.88 189 PHE A O 1
ATOM 1500 N N . THR A 1 190 ? -13.443 1.921 7.362 1.00 97.50 190 THR A N 1
ATOM 1501 C CA . THR A 1 190 ? -14.795 1.461 7.709 1.00 97.50 190 THR A CA 1
ATOM 1502 C C . THR A 1 190 ? -14.778 0.025 8.228 1.00 97.50 190 THR A C 1
ATOM 1504 O O . THR A 1 190 ? -15.345 -0.258 9.283 1.00 97.50 190 THR A O 1
ATOM 1507 N N . VAL A 1 191 ? -14.079 -0.871 7.524 1.00 97.44 191 VAL A N 1
ATOM 1508 C CA . VAL A 1 191 ? -13.931 -2.277 7.924 1.00 97.44 191 VAL A CA 1
ATOM 1509 C C . VAL A 1 191 ? -13.201 -2.390 9.263 1.00 97.44 191 VAL A C 1
ATOM 1511 O O . VAL A 1 191 ? -13.680 -3.057 10.179 1.00 97.44 191 VAL A O 1
ATOM 1514 N N . HIS A 1 192 ? -12.052 -1.727 9.407 1.00 96.94 192 HIS A N 1
ATOM 1515 C CA . HIS A 1 192 ? -11.240 -1.825 10.621 1.00 96.94 192 HIS A CA 1
ATOM 1516 C C . HIS A 1 192 ? -11.960 -1.254 11.849 1.00 96.94 192 HIS A C 1
ATOM 1518 O O . HIS A 1 192 ? -11.931 -1.866 12.915 1.00 96.94 192 HIS A O 1
ATOM 1524 N N . GLU A 1 193 ? -12.642 -0.121 11.697 1.00 95.69 193 GLU A N 1
ATOM 1525 C CA . GLU A 1 193 ? -13.409 0.525 12.765 1.00 95.69 193 GLU A CA 1
ATOM 1526 C C . GLU A 1 193 ? -14.573 -0.354 13.238 1.00 95.69 193 GLU A C 1
ATOM 1528 O O . GLU A 1 193 ? -14.789 -0.496 14.444 1.00 95.69 193 GLU A O 1
ATOM 1533 N N . TYR A 1 194 ? -15.294 -0.980 12.301 1.00 96.25 194 TYR A N 1
ATOM 1534 C CA . TYR A 1 194 ? -16.385 -1.900 12.616 1.00 96.25 194 TYR A CA 1
ATOM 1535 C C . TYR A 1 194 ? -15.898 -3.053 13.502 1.00 96.25 194 TYR A C 1
ATOM 1537 O O . TYR A 1 194 ? -16.385 -3.230 14.618 1.00 96.25 194 TYR A O 1
ATOM 1545 N N . PHE A 1 195 ? -14.866 -3.779 13.061 1.00 95.44 195 PHE A N 1
ATOM 1546 C CA . PHE A 1 195 ? -14.361 -4.924 13.818 1.00 95.44 195 PHE A CA 1
ATOM 1547 C C . PHE A 1 195 ? -13.630 -4.533 15.105 1.00 95.44 195 PHE A C 1
ATOM 1549 O O . PHE A 1 195 ? -13.638 -5.311 16.059 1.00 95.44 195 PHE A O 1
ATOM 1556 N N . SER A 1 196 ? -13.039 -3.336 15.179 1.00 92.00 196 SER A N 1
ATOM 1557 C CA . SER A 1 196 ? -12.453 -2.818 16.423 1.00 92.00 196 SER A CA 1
ATOM 1558 C C . SER A 1 196 ? -13.519 -2.644 17.504 1.00 92.00 196 SER A C 1
ATOM 1560 O O . SER A 1 196 ? -13.321 -3.093 18.634 1.00 92.00 196 SER A O 1
ATOM 1562 N N . LYS A 1 197 ? -14.673 -2.063 17.149 1.00 92.62 197 LYS A N 1
ATOM 1563 C CA . LYS A 1 197 ? -15.808 -1.893 18.070 1.00 92.62 197 LYS A CA 1
ATOM 1564 C C . LYS A 1 197 ? -16.396 -3.228 18.500 1.00 92.62 197 LYS A C 1
ATOM 1566 O O . LYS A 1 197 ? -16.526 -3.469 19.696 1.00 92.62 197 LYS A O 1
ATOM 1571 N N . THR A 1 198 ? -16.664 -4.120 17.547 1.00 90.75 198 THR A N 1
ATOM 1572 C CA . THR A 1 198 ? -17.202 -5.454 17.848 1.00 90.75 198 THR A CA 1
ATOM 1573 C C . THR A 1 198 ? -16.267 -6.255 18.753 1.00 90.75 198 THR A C 1
ATOM 1575 O O . THR A 1 198 ? -16.728 -6.889 19.699 1.00 90.75 198 THR A O 1
ATOM 1578 N N . SER A 1 199 ? -14.952 -6.196 18.509 1.00 89.38 199 SER A N 1
ATOM 1579 C CA . SER A 1 199 ? -13.968 -6.887 19.351 1.00 89.38 199 SER A CA 1
ATOM 1580 C C . SER A 1 199 ? -13.961 -6.332 20.777 1.00 89.38 199 SER A C 1
ATOM 1582 O O . SER A 1 199 ? -13.944 -7.102 21.730 1.00 89.38 199 SER A O 1
ATOM 1584 N N . TYR A 1 200 ? -14.022 -5.006 20.934 1.00 88.94 200 TYR A N 1
ATOM 1585 C CA . TYR A 1 200 ? -14.076 -4.359 22.246 1.00 88.94 200 TYR A CA 1
ATOM 1586 C C . TYR A 1 200 ? -15.345 -4.729 23.030 1.00 88.94 200 TYR A C 1
ATOM 1588 O O . TYR A 1 200 ? -15.271 -5.085 24.206 1.00 88.94 200 TYR A O 1
ATOM 1596 N N . GLU A 1 201 ? -16.506 -4.698 22.373 1.00 89.56 201 GLU A N 1
ATOM 1597 C CA . GLU A 1 201 ? -17.785 -5.069 22.987 1.00 89.56 201 GLU A CA 1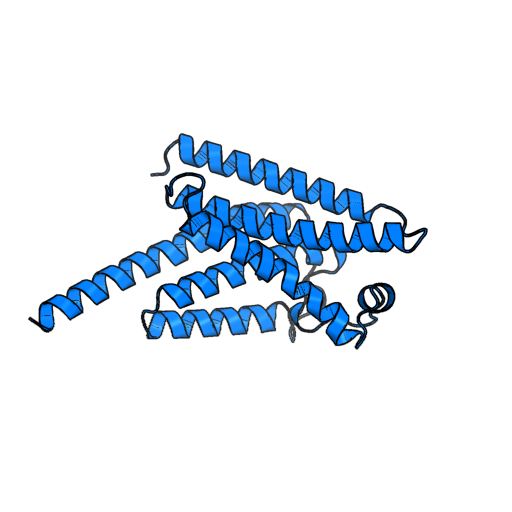
ATOM 1598 C C . GLU A 1 201 ? -17.807 -6.528 23.454 1.00 89.56 201 GLU A C 1
ATOM 1600 O O . GLU A 1 201 ? -18.326 -6.818 24.533 1.00 89.56 201 GLU A O 1
ATOM 1605 N N . LEU A 1 202 ? -17.243 -7.447 22.666 1.00 86.56 202 LEU A N 1
ATOM 1606 C CA . LEU A 1 202 ? -17.219 -8.861 23.022 1.00 86.56 202 LEU A CA 1
ATOM 1607 C C . LEU A 1 202 ? -16.280 -9.141 24.200 1.00 86.56 202 LEU A C 1
ATOM 1609 O O . LEU A 1 202 ? -16.677 -9.864 25.113 1.00 86.56 202 LEU A O 1
ATOM 1613 N N . THR A 1 203 ? -15.084 -8.546 24.212 1.00 84.44 203 THR A N 1
ATOM 1614 C CA . THR A 1 203 ? -14.143 -8.685 25.335 1.00 84.44 203 THR A CA 1
ATOM 1615 C C . THR A 1 203 ? -14.779 -8.202 26.638 1.00 84.44 203 THR A C 1
ATOM 1617 O O . THR A 1 203 ? -14.827 -8.955 27.604 1.00 84.44 203 THR A O 1
ATOM 1620 N N . ASN A 1 204 ? -15.401 -7.016 26.632 1.00 85.50 204 ASN A N 1
ATOM 1621 C CA . ASN A 1 204 ? -16.089 -6.489 27.815 1.00 85.50 204 ASN A CA 1
ATOM 1622 C C . ASN A 1 204 ? -17.243 -7.389 28.287 1.00 85.50 204 ASN A C 1
ATOM 1624 O O . ASN A 1 204 ? -17.501 -7.493 29.483 1.00 85.50 204 ASN A O 1
ATOM 1628 N N . ARG A 1 205 ? -17.981 -8.025 27.364 1.00 85.94 205 ARG A N 1
ATOM 1629 C CA . ARG A 1 205 ? -19.044 -8.971 27.736 1.00 85.94 205 ARG A CA 1
ATOM 1630 C C . ARG A 1 205 ? -18.474 -10.201 28.426 1.00 85.94 205 ARG A C 1
ATOM 1632 O O . ARG A 1 205 ? -19.023 -10.591 29.445 1.00 85.94 205 ARG A O 1
ATOM 1639 N N . ILE A 1 206 ? -17.405 -10.791 27.890 1.00 82.31 206 ILE A N 1
ATOM 1640 C CA . ILE A 1 206 ? -16.756 -11.972 28.476 1.00 82.31 206 ILE A CA 1
ATOM 1641 C C . ILE A 1 206 ? -16.248 -11.658 29.886 1.00 82.31 206 ILE A C 1
ATOM 1643 O O . ILE A 1 206 ? -16.520 -12.428 30.804 1.00 82.31 206 ILE A O 1
ATOM 1647 N N . ASP A 1 207 ? -15.606 -10.504 30.075 1.00 82.62 207 ASP A N 1
ATOM 1648 C CA . ASP A 1 207 ? -15.086 -10.087 31.381 1.00 82.62 207 ASP A CA 1
ATOM 1649 C C . ASP A 1 207 ? -16.204 -9.955 32.433 1.00 82.62 207 ASP A C 1
ATOM 1651 O O . ASP A 1 207 ? -16.020 -10.345 33.582 1.00 82.62 207 ASP A O 1
ATOM 1655 N N . ASN A 1 208 ? -17.400 -9.507 32.034 1.00 80.06 208 ASN A N 1
ATOM 1656 C CA . ASN A 1 208 ? -18.560 -9.406 32.929 1.00 80.06 208 ASN A CA 1
ATOM 1657 C C . ASN A 1 208 ? -19.166 -10.761 33.348 1.00 80.06 208 ASN A C 1
ATOM 1659 O O . ASN A 1 208 ? -19.957 -10.786 34.286 1.00 80.06 208 ASN A O 1
ATOM 1663 N N . TYR A 1 209 ? -18.848 -11.868 32.666 1.00 77.62 209 TYR A N 1
ATOM 1664 C CA . TYR A 1 209 ? -19.325 -13.215 33.026 1.00 77.62 209 TYR A CA 1
ATOM 1665 C C . TYR A 1 209 ? -18.304 -14.030 33.835 1.00 77.62 209 TYR A C 1
ATOM 1667 O O . TYR A 1 209 ? -18.636 -15.122 34.293 1.00 77.62 209 TYR A O 1
ATOM 1675 N N . ILE A 1 210 ? -17.066 -13.541 33.971 1.00 73.12 210 ILE A N 1
ATOM 1676 C CA . ILE A 1 210 ? -15.961 -14.234 34.660 1.00 73.12 210 ILE A CA 1
ATOM 1677 C C . ILE A 1 210 ? -15.726 -13.668 36.083 1.00 73.12 210 ILE A C 1
ATOM 1679 O O . ILE A 1 210 ? -14.905 -14.202 36.830 1.00 73.12 210 ILE A O 1
ATOM 1683 N N . VAL A 1 211 ? -16.481 -12.638 36.489 1.00 54.34 211 VAL A N 1
ATOM 1684 C CA . VAL A 1 211 ? -16.553 -12.109 37.870 1.00 54.34 211 VAL A CA 1
ATOM 1685 C C . VAL A 1 211 ? -17.727 -12.735 38.613 1.00 54.34 211 VAL A C 1
ATOM 1687 O O . VAL A 1 211 ? -17.533 -13.102 39.794 1.00 54.34 211 VAL A O 1
#

InterPro domains:
  IPR026572 Transmembrane protein 267 [PTHR13628] (9-196)

Secondary structure (DSSP, 8-state):
---HHHHHHHHHHHHHHHHHHHHHHHHHHS---SHHHHHHHHHHHHHHHHHHHHHHHHHHHHHTTPPTT-HHHHHHHHHHHHHHHHHTHHHHHHHTSS-HHHHHT-SS--GGGBHHHHHHHHHHHHHHHHHTT-HHHHHHHHHHHHHHHHHHHHHHHHH-EEETTTEEEE---HHHHHHHHHHHHHHHHHHHHHHHHHHHHHHHHHHHH--